Protein AF-A0A8T7FXW4-F1 (afdb_monomer)

pLDDT: mean 86.11, std 11.79, range [44.34, 97.06]

Radius of gyration: 20.07 Å; Cα contacts (8 Å, |Δi|>4): 165; chains: 1; bounding box: 48×39×56 Å

Secondary structure (DSSP, 8-state):
---HHHHHHHHHHHHHHHHHHHHHHHHTS-HHHHHHHHHHHHHHHHHHHHHHHHHHHHHHHHHTGGGS-TTHHHHHHHHHHHHHHHHHHHHHHHHHHHTB------TTS-PPP-BTHHHHHHHHHHHHHHHHHHHHHHHHHHHHHTT-HHHHHHHHHHHHHHHHHHHHHHHHHHHHHHHHTT-

Structure (mmCIF, N/CA/C/O backbone):
data_AF-A0A8T7FXW4-F1
#
_entry.id   AF-A0A8T7FXW4-F1
#
loop_
_atom_site.group_PDB
_atom_site.id
_atom_site.type_symbol
_atom_site.label_atom_id
_atom_site.label_alt_id
_atom_site.label_comp_id
_atom_site.label_asym_id
_atom_site.label_entity_id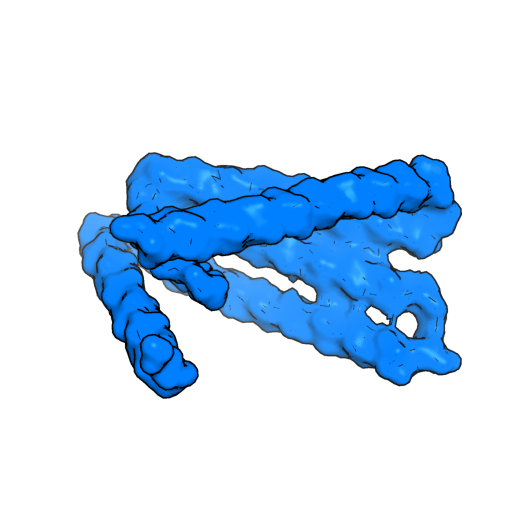
_atom_site.label_seq_id
_atom_site.pdbx_PDB_ins_code
_atom_site.Cartn_x
_atom_site.Cartn_y
_atom_site.Cartn_z
_atom_site.occupancy
_atom_site.B_iso_or_equiv
_atom_site.auth_seq_id
_atom_site.auth_comp_id
_atom_site.auth_asym_id
_atom_site.auth_atom_id
_atom_site.pdbx_PDB_model_num
ATOM 1 N N . MET A 1 1 ? 0.180 -29.030 16.983 1.00 44.34 1 MET A N 1
ATOM 2 C CA . MET A 1 1 ? 0.110 -28.918 15.510 1.00 44.34 1 MET A CA 1
ATOM 3 C C . MET A 1 1 ? -1.356 -28.701 15.149 1.00 44.34 1 MET A C 1
ATOM 5 O O . MET A 1 1 ? -2.118 -29.654 15.184 1.00 44.34 1 MET A O 1
ATOM 9 N N . THR A 1 2 ? -1.802 -27.461 14.943 1.00 51.53 2 THR A N 1
ATOM 10 C CA . THR A 1 2 ? -3.169 -27.201 14.460 1.00 51.53 2 THR A CA 1
ATOM 11 C C . THR A 1 2 ? -3.187 -27.444 12.955 1.00 51.53 2 THR A C 1
ATOM 13 O O . THR A 1 2 ? -2.375 -26.880 12.222 1.00 51.53 2 THR A O 1
ATOM 16 N N . THR A 1 3 ? -4.052 -28.340 12.486 1.00 62.38 3 THR A N 1
ATOM 17 C CA . THR A 1 3 ? -4.195 -28.635 11.054 1.00 62.38 3 THR A CA 1
ATOM 18 C C . THR A 1 3 ? -4.665 -27.386 10.299 1.00 62.38 3 THR A C 1
ATOM 20 O O . THR A 1 3 ? -5.331 -26.514 10.864 1.00 62.38 3 THR A O 1
ATOM 23 N N . ASN A 1 4 ? -4.333 -27.278 9.006 1.00 63.62 4 ASN A N 1
ATOM 24 C CA . ASN A 1 4 ? -4.683 -26.114 8.173 1.00 63.62 4 ASN A CA 1
ATOM 25 C C . ASN A 1 4 ? -6.185 -25.776 8.212 1.00 63.62 4 ASN A C 1
ATOM 27 O O . ASN A 1 4 ? -6.549 -24.604 8.182 1.00 63.62 4 ASN A O 1
ATOM 31 N N . VAL A 1 5 ? -7.044 -26.789 8.359 1.00 64.12 5 VAL A N 1
ATOM 32 C CA . VAL A 1 5 ? -8.503 -26.650 8.500 1.00 64.12 5 VAL A CA 1
ATOM 33 C C . VAL A 1 5 ? -8.885 -25.970 9.818 1.00 64.12 5 VAL A C 1
ATOM 35 O O . VAL A 1 5 ? -9.707 -25.058 9.829 1.00 64.12 5 VAL A O 1
ATOM 38 N N . GLN A 1 6 ? -8.237 -26.349 10.919 1.00 61.06 6 GLN A N 1
ATOM 39 C CA . GLN A 1 6 ? -8.470 -25.774 12.243 1.00 61.06 6 GLN A CA 1
ATOM 40 C C . GLN A 1 6 ? -8.034 -24.304 12.282 1.00 61.06 6 GLN A C 1
ATOM 42 O O . GLN A 1 6 ? -8.769 -23.448 12.760 1.00 61.06 6 GLN A O 1
ATOM 47 N N . LYS A 1 7 ? -6.889 -23.983 11.665 1.00 60.38 7 LYS A N 1
ATOM 48 C CA . LYS A 1 7 ? -6.404 -22.602 11.517 1.00 60.38 7 LYS A CA 1
ATOM 49 C C . LYS A 1 7 ? -7.343 -21.743 10.658 1.00 60.38 7 LYS A C 1
ATOM 51 O O . LYS A 1 7 ? -7.544 -20.566 10.954 1.00 60.38 7 LYS A O 1
ATOM 56 N N . LEU A 1 8 ? -7.930 -22.323 9.608 1.00 60.41 8 LEU A N 1
ATOM 57 C CA . LEU A 1 8 ? -8.909 -21.645 8.756 1.00 60.41 8 LEU A CA 1
ATOM 58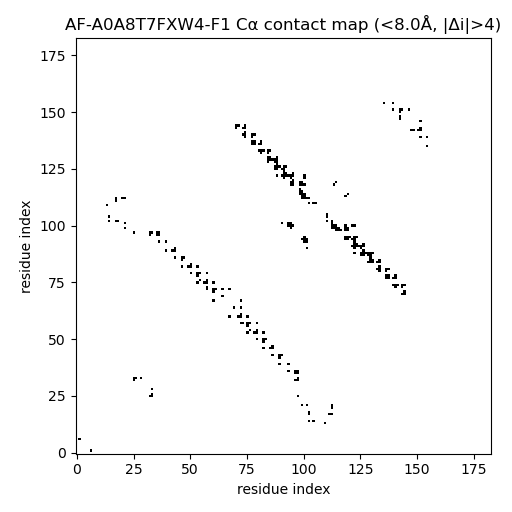 C C . LEU A 1 8 ? -10.207 -21.336 9.521 1.00 60.41 8 LEU A C 1
ATOM 60 O O . LEU A 1 8 ? -10.729 -20.226 9.412 1.00 60.41 8 LEU A O 1
ATOM 64 N N . ALA A 1 9 ? -10.694 -22.295 10.314 1.00 65.06 9 ALA A N 1
ATOM 65 C CA . ALA A 1 9 ? -11.886 -22.142 11.145 1.00 65.06 9 ALA A CA 1
ATOM 66 C C . ALA A 1 9 ? -11.698 -21.049 12.210 1.00 65.06 9 ALA A C 1
ATOM 68 O O . ALA A 1 9 ? -12.505 -20.126 12.282 1.00 65.06 9 ALA A O 1
ATOM 69 N N . THR A 1 10 ? -10.574 -21.061 12.936 1.00 68.88 10 THR A N 1
ATOM 70 C CA . THR A 1 10 ? -10.262 -20.038 13.949 1.00 68.88 10 THR A CA 1
ATOM 71 C C . THR A 1 10 ? -10.132 -18.636 13.343 1.00 68.88 10 THR A C 1
ATOM 73 O O . THR A 1 10 ? -10.618 -17.660 13.911 1.00 68.88 10 THR A O 1
ATOM 76 N N . ASN A 1 11 ? -9.530 -18.506 12.154 1.00 69.25 11 ASN A N 1
ATOM 77 C CA . ASN A 1 11 ? -9.454 -17.218 11.455 1.00 69.25 11 ASN A CA 1
ATOM 78 C C . ASN A 1 11 ? -10.835 -16.709 11.017 1.00 69.25 11 ASN A C 1
ATOM 80 O O . ASN A 1 11 ? -11.086 -15.502 11.038 1.00 69.25 11 ASN A O 1
ATOM 84 N N . LYS A 1 12 ? -11.729 -17.615 10.607 1.00 72.88 12 LYS A N 1
ATOM 85 C CA . LYS A 1 12 ? -13.103 -17.271 10.236 1.00 72.88 12 LYS A CA 1
ATOM 86 C C . LYS A 1 12 ? -13.895 -16.783 11.451 1.00 72.88 12 LYS A C 1
ATOM 88 O O . LYS A 1 12 ? -14.542 -15.748 11.356 1.00 72.88 12 LYS A O 1
ATOM 93 N N . GLU A 1 13 ? -13.800 -17.468 12.585 1.00 76.50 13 GLU A N 1
ATOM 94 C CA . GLU A 1 13 ? -14.457 -17.055 13.833 1.00 76.50 13 GLU A CA 1
ATOM 95 C C . GLU A 1 13 ? -13.950 -15.696 14.327 1.00 76.50 13 GLU A C 1
ATOM 97 O O . GLU A 1 13 ? -14.749 -14.799 14.593 1.00 76.50 13 GLU A O 1
ATOM 102 N N . ALA A 1 14 ? -12.629 -15.490 14.348 1.00 73.88 14 ALA A N 1
ATOM 103 C CA . ALA A 1 14 ? -12.037 -14.204 14.714 1.00 73.88 14 ALA A CA 1
ATOM 104 C C . ALA A 1 14 ? -12.521 -13.062 13.801 1.00 73.88 14 ALA A C 1
ATOM 106 O O . ALA A 1 14 ? -12.780 -11.949 14.262 1.00 73.88 14 ALA A O 1
ATOM 107 N N . ARG A 1 15 ? -12.691 -13.340 12.502 1.00 74.75 15 ARG A N 1
ATOM 108 C CA . ARG A 1 15 ? -13.229 -12.377 11.537 1.00 74.75 15 ARG A CA 1
ATOM 109 C C . ARG A 1 15 ? -14.675 -12.006 11.846 1.00 74.75 15 ARG A C 1
ATOM 111 O O . ARG A 1 15 ? -15.005 -10.823 11.810 1.00 74.75 15 ARG A O 1
ATOM 118 N N . GLU A 1 16 ? -15.536 -12.987 12.093 1.00 81.62 16 GLU A N 1
ATOM 119 C CA . GLU A 1 16 ? -16.944 -12.715 12.399 1.00 81.62 16 GLU A CA 1
ATOM 120 C C . GLU A 1 16 ? -17.089 -11.960 13.724 1.00 81.62 16 GLU A C 1
ATOM 122 O O . GLU A 1 16 ? -17.866 -11.013 13.798 1.00 81.62 16 GLU A O 1
ATOM 127 N N . HIS A 1 17 ? -16.253 -12.265 14.717 1.00 82.12 17 HIS A N 1
ATOM 128 C CA . HIS A 1 17 ? -16.214 -11.518 15.972 1.00 82.12 17 HIS A CA 1
ATOM 129 C C . HIS A 1 17 ? -15.818 -10.043 15.772 1.00 82.12 17 HIS A C 1
ATOM 131 O O . HIS A 1 17 ? -16.474 -9.149 16.301 1.00 82.12 17 HIS A O 1
ATOM 137 N N . LEU A 1 18 ? -14.796 -9.753 14.956 1.00 81.44 18 LEU A N 1
ATOM 138 C CA . LEU A 1 18 ? -14.406 -8.367 14.646 1.00 81.44 18 LEU A CA 1
ATOM 139 C C . LEU A 1 18 ? -15.483 -7.614 13.858 1.00 81.44 18 LEU A C 1
ATOM 141 O O . LEU A 1 18 ? -15.703 -6.426 14.089 1.00 81.44 18 LEU A O 1
ATOM 145 N N . LYS A 1 19 ? -16.169 -8.291 12.930 1.00 84.19 19 LYS A N 1
ATOM 146 C CA . LYS A 1 19 ? -17.310 -7.703 12.218 1.00 84.19 19 LYS A CA 1
ATOM 147 C C . LYS A 1 19 ? -18.464 -7.393 13.165 1.00 84.19 19 LYS A C 1
ATOM 149 O O . LYS A 1 19 ? -19.063 -6.333 13.027 1.00 84.19 19 LYS A O 1
ATOM 154 N N . ALA A 1 20 ? -18.762 -8.295 14.101 1.00 85.75 20 ALA A N 1
ATOM 155 C CA . ALA A 1 20 ? -19.807 -8.093 15.095 1.00 85.75 20 ALA A CA 1
ATOM 156 C C . ALA A 1 20 ? -19.496 -6.879 15.981 1.00 85.75 20 ALA A C 1
ATOM 158 O O . ALA A 1 20 ? -20.344 -6.004 16.112 1.00 85.75 20 ALA A O 1
ATOM 159 N N . GLN A 1 21 ? -18.256 -6.754 16.471 1.00 85.62 21 GLN A N 1
ATOM 160 C CA . GLN A 1 21 ? -17.817 -5.581 17.242 1.00 85.62 21 GLN A CA 1
ATOM 161 C C . GLN A 1 21 ? -17.934 -4.273 16.454 1.00 85.62 21 GLN A C 1
ATOM 163 O O . GLN A 1 21 ? -18.387 -3.263 16.988 1.00 85.62 21 GLN A O 1
ATOM 168 N N . LEU A 1 22 ? -17.553 -4.278 15.171 1.00 85.88 22 LEU A N 1
ATOM 169 C CA . LEU A 1 22 ? -17.715 -3.101 14.318 1.00 85.88 22 LEU A CA 1
ATOM 170 C C . LEU A 1 22 ? -19.198 -2.760 14.106 1.00 85.88 22 LEU A C 1
ATOM 172 O O . LEU A 1 22 ? -19.559 -1.587 14.135 1.00 85.88 22 LEU A O 1
ATOM 176 N N . ALA A 1 23 ? -20.055 -3.761 13.896 1.00 87.38 23 ALA A N 1
ATOM 177 C CA . ALA A 1 23 ? -21.488 -3.558 13.702 1.00 87.38 23 ALA A CA 1
ATOM 178 C C . ALA A 1 23 ? -22.161 -2.993 14.961 1.00 87.38 23 ALA A C 1
ATOM 180 O O . ALA A 1 23 ? -22.919 -2.031 14.864 1.00 87.38 23 ALA A O 1
ATOM 181 N N . GLU A 1 24 ? -21.835 -3.542 16.132 1.00 89.00 24 GLU A N 1
ATOM 182 C CA . GLU A 1 24 ? -22.303 -3.047 17.427 1.00 89.00 24 GLU A CA 1
ATOM 183 C C . GLU A 1 24 ? -21.840 -1.606 17.672 1.00 89.00 24 GLU A C 1
ATOM 185 O O . GLU A 1 24 ? -22.646 -0.742 18.014 1.00 89.00 24 GLU A O 1
ATOM 190 N N . TYR A 1 25 ? -20.566 -1.307 17.396 1.00 88.62 25 TYR A N 1
ATOM 191 C CA . TYR A 1 25 ? -20.037 0.051 17.505 1.00 88.62 25 TYR A CA 1
ATOM 192 C C . TYR A 1 25 ? -20.783 1.036 16.597 1.00 88.62 25 TYR A C 1
ATOM 194 O O . TYR A 1 25 ? -21.171 2.114 17.047 1.00 88.62 25 TYR A O 1
ATOM 202 N N . LEU A 1 26 ? -21.004 0.673 15.328 1.00 88.62 26 LEU A N 1
ATOM 203 C CA . LEU A 1 26 ? -21.685 1.523 14.349 1.00 88.62 26 LEU A CA 1
ATOM 204 C C . LEU A 1 26 ? -23.171 1.723 14.665 1.00 88.62 26 LEU A C 1
ATOM 206 O O . LEU A 1 26 ? -23.701 2.793 14.362 1.00 88.62 26 LEU A O 1
ATOM 210 N N . ALA A 1 27 ? -23.834 0.746 15.289 1.00 90.56 27 ALA A N 1
ATOM 211 C CA . ALA A 1 27 ? -25.228 0.871 15.714 1.00 90.56 27 ALA A CA 1
ATOM 212 C C . ALA A 1 27 ? -25.424 2.006 16.735 1.00 90.56 27 ALA A C 1
ATOM 214 O O . ALA A 1 27 ? -26.475 2.639 16.744 1.00 90.56 27 ALA A O 1
ATOM 215 N N . GLY A 1 28 ? -24.399 2.302 17.543 1.00 88.19 28 GLY A N 1
ATOM 216 C CA . GLY A 1 28 ? -24.388 3.427 18.482 1.00 88.19 28 GLY A CA 1
ATOM 217 C C . GLY A 1 28 ? -23.924 4.770 17.897 1.00 88.19 28 GLY A C 1
ATOM 218 O O . GLY A 1 28 ? -23.857 5.749 18.636 1.00 88.19 28 GLY A O 1
ATOM 219 N N . GLN A 1 29 ? -23.560 4.838 16.610 1.00 91.81 29 GLN A N 1
ATOM 220 C CA . GLN A 1 29 ? -23.107 6.073 15.952 1.00 91.81 29 GLN A CA 1
ATOM 221 C C . GLN A 1 29 ? -24.250 6.815 15.246 1.00 91.81 29 GLN A C 1
ATOM 223 O O . GLN A 1 29 ? -25.315 6.258 14.989 1.00 91.81 29 GLN A O 1
ATOM 228 N N . SER A 1 30 ? -24.002 8.074 14.877 1.00 92.31 30 SER A N 1
ATOM 229 C CA . SER A 1 30 ? -24.937 8.878 14.086 1.00 92.31 30 SER A CA 1
ATOM 230 C C . SER A 1 30 ? -25.178 8.293 12.687 1.00 92.31 30 SER A C 1
ATOM 232 O O . SER A 1 30 ? -24.313 7.635 12.098 1.00 92.31 30 SER A O 1
ATOM 234 N N . GLU A 1 31 ? -26.332 8.616 12.097 1.00 91.31 31 GLU A N 1
ATOM 235 C CA . GLU A 1 31 ? -26.682 8.207 10.727 1.00 91.31 31 GLU A CA 1
ATOM 236 C C . GLU A 1 31 ? -25.652 8.669 9.687 1.00 91.31 31 GLU A C 1
ATOM 238 O O . GLU A 1 31 ? -25.379 7.963 8.711 1.00 91.31 31 GLU A O 1
ATOM 243 N N . SER A 1 32 ? -25.033 9.833 9.909 1.00 90.25 32 SER A N 1
ATOM 244 C CA . SER A 1 32 ? -23.963 10.358 9.058 1.00 90.25 32 SER A CA 1
ATOM 245 C C . SER A 1 32 ? -22.745 9.431 9.029 1.00 90.25 32 SER A C 1
ATOM 247 O O . SER A 1 32 ? -22.242 9.113 7.951 1.00 90.25 32 SER A O 1
ATOM 249 N N . THR A 1 33 ? -22.309 8.926 10.184 1.00 91.00 33 THR A N 1
ATOM 250 C CA . THR A 1 33 ? -21.180 7.993 10.296 1.00 91.00 33 THR A CA 1
ATOM 251 C C . THR A 1 33 ? -21.509 6.636 9.681 1.00 91.00 33 THR A C 1
ATOM 253 O O . THR A 1 33 ? -20.687 6.066 8.962 1.00 91.00 33 THR A O 1
ATOM 256 N N . GLN A 1 34 ? -22.725 6.128 9.891 1.00 90.44 34 GLN A N 1
ATOM 257 C CA . GLN A 1 34 ? -23.170 4.883 9.259 1.00 90.44 34 GLN A CA 1
ATOM 258 C C . GLN A 1 34 ? -23.241 5.006 7.729 1.00 90.44 34 GLN A C 1
ATOM 260 O O . GLN A 1 34 ? -22.862 4.083 7.004 1.00 90.44 34 GLN A O 1
ATOM 265 N N . SER A 1 35 ? -23.695 6.152 7.222 1.00 91.94 35 SER A N 1
ATOM 266 C CA . SER A 1 35 ? -23.739 6.439 5.785 1.00 91.94 35 SER A CA 1
ATOM 267 C C . SER A 1 35 ? -22.335 6.563 5.195 1.00 91.94 35 SER A C 1
ATOM 269 O O . SER A 1 35 ? -22.063 5.974 4.149 1.00 91.94 35 SER A O 1
ATOM 271 N N . ALA A 1 36 ? -21.420 7.237 5.899 1.00 91.38 36 ALA A N 1
ATOM 272 C CA . ALA A 1 36 ? -20.012 7.320 5.521 1.00 91.38 36 ALA A CA 1
ATOM 273 C C . ALA A 1 36 ? -19.361 5.930 5.444 1.00 91.38 36 ALA A C 1
ATOM 275 O O . ALA A 1 36 ? -18.667 5.641 4.474 1.00 91.38 36 ALA A O 1
ATOM 276 N N . HIS A 1 37 ? -19.645 5.036 6.400 1.00 92.69 37 HIS A N 1
ATOM 277 C CA . HIS A 1 37 ? -19.174 3.649 6.357 1.00 92.69 37 HIS A CA 1
ATOM 278 C C . HIS A 1 37 ? -19.643 2.911 5.093 1.00 92.69 37 HIS A C 1
ATOM 280 O O . HIS A 1 37 ? -18.844 2.275 4.405 1.00 92.69 37 HIS A O 1
ATOM 286 N N . LYS A 1 38 ? -20.939 3.001 4.762 1.00 92.19 38 LYS A N 1
ATOM 287 C CA . LYS A 1 38 ? -21.507 2.357 3.563 1.00 92.19 38 LYS A CA 1
ATOM 288 C C . LYS A 1 38 ? -20.846 2.876 2.286 1.00 92.19 38 LYS A C 1
ATOM 290 O O . LYS A 1 38 ? -20.471 2.076 1.432 1.00 92.19 38 LYS A O 1
ATOM 295 N N . TRP A 1 39 ? -20.672 4.192 2.183 1.00 94.56 39 TRP A N 1
ATOM 296 C CA . TRP A 1 39 ? -20.017 4.829 1.042 1.00 94.56 39 TRP A CA 1
ATOM 297 C C . TRP A 1 39 ? -18.550 4.423 0.916 1.00 94.56 39 TRP A C 1
ATOM 299 O O . TRP A 1 39 ? -18.128 3.969 -0.145 1.00 94.56 39 TRP A O 1
ATOM 309 N N . MET A 1 40 ? -17.785 4.508 2.003 1.00 93.25 40 MET A N 1
ATOM 310 C CA . MET A 1 40 ? -16.374 4.125 1.998 1.00 93.25 40 MET A CA 1
ATOM 311 C C . MET A 1 40 ? -16.181 2.646 1.680 1.00 93.25 40 MET A C 1
ATOM 313 O O . MET A 1 40 ? -15.264 2.298 0.950 1.00 93.25 40 MET A O 1
ATOM 317 N N . LYS A 1 41 ? -17.087 1.768 2.119 1.00 90.38 41 LYS A N 1
ATOM 318 C CA . LYS A 1 41 ? -17.052 0.352 1.740 1.00 90.38 41 LYS A CA 1
ATOM 319 C C . LYS A 1 41 ? -17.194 0.143 0.228 1.00 90.38 41 LYS A C 1
ATOM 321 O O . LYS A 1 41 ? -16.543 -0.742 -0.319 1.00 90.38 41 LYS A O 1
ATOM 326 N N . LEU A 1 42 ? -18.031 0.931 -0.452 1.00 92.00 42 LEU A N 1
ATOM 327 C CA . LEU A 1 42 ? -18.138 0.883 -1.916 1.00 92.00 42 LEU A CA 1
ATOM 328 C C . LEU A 1 42 ? -16.845 1.367 -2.578 1.00 92.00 42 LEU A C 1
ATOM 330 O O . LEU A 1 42 ? -16.366 0.730 -3.515 1.00 92.00 42 LEU A O 1
ATOM 334 N N . VAL A 1 43 ? -16.262 2.449 -2.057 1.00 93.25 43 VAL A N 1
ATOM 335 C CA . VAL A 1 43 ? -14.977 2.987 -2.526 1.00 93.25 43 VAL A CA 1
ATOM 336 C C . VAL A 1 43 ? -13.852 1.964 -2.349 1.00 93.25 43 VAL A C 1
ATOM 338 O O . VAL A 1 43 ? -13.094 1.739 -3.287 1.00 93.25 43 VAL A O 1
ATOM 341 N N . ASP A 1 44 ? -13.785 1.281 -1.207 1.00 89.62 44 ASP A N 1
ATOM 342 C CA . ASP A 1 44 ? -12.798 0.232 -0.937 1.00 89.62 44 ASP A CA 1
ATOM 343 C C . ASP A 1 44 ? -12.934 -0.942 -1.922 1.00 89.62 44 ASP A C 1
ATOM 345 O O . ASP A 1 44 ? -11.941 -1.460 -2.433 1.00 89.62 44 ASP A O 1
ATOM 349 N N . VAL A 1 45 ? -14.167 -1.360 -2.231 1.00 90.56 45 VAL A N 1
ATOM 350 C CA . VAL A 1 45 ? -14.427 -2.430 -3.210 1.00 90.56 45 VAL A CA 1
ATOM 351 C C . VAL A 1 45 ? -14.024 -1.998 -4.620 1.00 90.56 45 VAL A C 1
ATOM 353 O O . VAL A 1 45 ? -13.370 -2.764 -5.329 1.00 90.56 45 VAL A O 1
ATOM 356 N N . ALA A 1 46 ? -14.370 -0.775 -5.025 1.00 92.50 46 ALA A N 1
ATOM 357 C CA . ALA A 1 46 ? -13.967 -0.229 -6.318 1.00 92.50 46 ALA A CA 1
ATOM 358 C C . ALA A 1 46 ? -12.437 -0.111 -6.426 1.00 92.50 46 ALA A C 1
ATOM 360 O O . ALA A 1 46 ? -11.852 -0.519 -7.430 1.00 92.50 46 ALA A O 1
ATOM 361 N N . GLY A 1 47 ? -11.780 0.367 -5.367 1.00 91.25 47 GLY A N 1
ATOM 362 C CA . GLY A 1 47 ? -10.325 0.452 -5.275 1.00 91.25 47 GLY A CA 1
ATOM 363 C C . GLY A 1 47 ? -9.651 -0.916 -5.387 1.00 91.25 47 GLY A C 1
ATOM 364 O O . GLY A 1 47 ? -8.676 -1.059 -6.124 1.00 91.25 47 GLY A O 1
ATOM 365 N N . LEU A 1 48 ? -10.208 -1.954 -4.755 1.00 91.75 48 LEU A N 1
ATOM 366 C CA . LEU A 1 48 ? -9.723 -3.326 -4.925 1.00 91.75 48 LEU A CA 1
ATOM 367 C C . LEU A 1 48 ? -9.840 -3.795 -6.384 1.00 91.75 48 LEU A C 1
ATOM 369 O O . LEU A 1 48 ? -8.929 -4.448 -6.889 1.00 91.75 48 LEU A O 1
ATOM 373 N N . GLY A 1 49 ? -10.922 -3.429 -7.077 1.00 92.81 49 GLY A N 1
ATOM 374 C CA . GLY A 1 49 ? -11.075 -3.680 -8.512 1.00 92.81 49 GLY A CA 1
ATOM 375 C C . GLY A 1 49 ? -9.953 -3.050 -9.346 1.00 92.81 49 GLY A C 1
ATOM 376 O O . GLY A 1 49 ? -9.387 -3.716 -10.212 1.00 92.81 49 GLY A O 1
ATOM 377 N N . ILE A 1 50 ? -9.568 -1.807 -9.034 1.00 94.62 50 ILE A N 1
ATOM 378 C CA . ILE A 1 50 ? -8.446 -1.109 -9.687 1.00 94.62 50 ILE A CA 1
ATOM 379 C C . ILE A 1 50 ? -7.121 -1.835 -9.428 1.00 94.62 50 ILE A C 1
ATOM 381 O O . ILE A 1 50 ? -6.351 -2.046 -10.363 1.00 94.62 50 ILE A O 1
ATOM 385 N N . VAL A 1 51 ? -6.866 -2.261 -8.186 1.00 94.12 51 VAL A N 1
ATOM 386 C CA . VAL A 1 51 ? -5.660 -3.031 -7.832 1.00 94.12 51 VAL A CA 1
ATOM 387 C C . VAL A 1 51 ? -5.577 -4.328 -8.639 1.00 94.12 51 VAL A C 1
ATOM 389 O O . VAL A 1 51 ? -4.526 -4.638 -9.197 1.00 94.12 51 VAL A O 1
ATOM 392 N N . ILE A 1 52 ? -6.682 -5.076 -8.734 1.00 95.56 52 ILE A N 1
ATOM 393 C CA . ILE A 1 52 ? -6.743 -6.331 -9.498 1.00 95.56 52 ILE A CA 1
ATOM 394 C C . ILE A 1 52 ? -6.481 -6.071 -10.986 1.00 95.56 52 ILE A C 1
ATOM 396 O O . ILE A 1 52 ? -5.700 -6.796 -11.602 1.00 95.56 52 ILE A O 1
ATOM 400 N N . ALA A 1 53 ? -7.085 -5.028 -11.560 1.00 96.00 53 ALA A N 1
ATOM 401 C CA . ALA A 1 53 ? -6.876 -4.665 -12.958 1.00 96.00 53 ALA A CA 1
ATOM 402 C C . ALA A 1 53 ? -5.416 -4.262 -13.239 1.00 96.00 53 ALA A C 1
ATOM 404 O O . ALA A 1 53 ? -4.816 -4.749 -14.198 1.00 96.00 53 ALA A O 1
ATOM 405 N N . ALA A 1 54 ? -4.817 -3.431 -12.379 1.00 95.75 54 ALA A N 1
ATOM 406 C CA . ALA A 1 54 ? -3.419 -3.020 -12.501 1.00 95.75 54 ALA A CA 1
ATOM 407 C C . ALA A 1 54 ? -2.456 -4.213 -12.378 1.00 95.75 54 ALA A C 1
ATOM 409 O O . ALA A 1 54 ? -1.497 -4.321 -13.142 1.00 95.75 54 ALA A O 1
ATOM 410 N N . PHE A 1 55 ? -2.742 -5.144 -11.464 1.00 96.56 55 PHE A N 1
ATOM 411 C CA . PHE A 1 55 ? -1.983 -6.383 -11.319 1.00 96.56 55 PHE A CA 1
ATOM 412 C C . PHE A 1 55 ? -2.071 -7.267 -12.566 1.00 96.56 55 PHE A C 1
ATOM 414 O O . PHE A 1 55 ? -1.046 -7.721 -13.073 1.00 96.56 55 PHE A O 1
ATOM 421 N N . ALA A 1 56 ? -3.281 -7.485 -13.089 1.00 97.00 56 ALA A N 1
ATOM 422 C CA . ALA A 1 56 ? -3.495 -8.275 -14.299 1.00 97.00 56 ALA A CA 1
ATOM 423 C C . ALA A 1 56 ? -2.751 -7.676 -15.502 1.00 97.00 56 ALA A C 1
ATOM 425 O O . ALA A 1 56 ? -2.134 -8.411 -16.270 1.00 97.00 56 ALA A O 1
ATOM 426 N N . TYR A 1 57 ? -2.745 -6.346 -15.627 1.00 95.12 57 TYR A N 1
ATOM 427 C CA . TYR A 1 57 ? -1.998 -5.645 -16.668 1.00 95.12 57 TYR A CA 1
ATOM 428 C C . TYR A 1 57 ? -0.477 -5.831 -16.530 1.00 95.12 57 TYR A C 1
ATOM 430 O O . TYR A 1 57 ? 0.196 -6.163 -17.508 1.00 95.12 57 TYR A O 1
ATOM 438 N N . ALA A 1 58 ? 0.071 -5.683 -15.319 1.00 95.81 58 ALA A N 1
ATOM 439 C CA . ALA A 1 58 ? 1.497 -5.899 -15.062 1.00 95.81 58 ALA A CA 1
ATOM 440 C C . ALA A 1 58 ? 1.925 -7.356 -15.326 1.00 95.81 58 ALA A C 1
ATOM 442 O O . ALA A 1 58 ? 2.977 -7.606 -15.925 1.00 95.81 58 ALA A O 1
ATOM 443 N N . LEU A 1 59 ? 1.087 -8.323 -14.939 1.00 96.44 59 LEU A N 1
ATOM 444 C CA . LEU A 1 59 ? 1.297 -9.738 -15.242 1.00 96.44 59 LEU A CA 1
ATOM 445 C C . LEU A 1 59 ? 1.270 -10.011 -16.742 1.00 96.44 59 LEU A C 1
ATOM 447 O O . LEU A 1 59 ? 2.168 -10.682 -17.244 1.00 96.44 59 LEU A O 1
ATOM 451 N N . TYR A 1 60 ? 0.271 -9.485 -17.453 1.00 95.12 60 TYR A N 1
ATOM 452 C CA . TYR A 1 60 ? 0.157 -9.657 -18.896 1.00 95.12 60 TYR A CA 1
ATOM 453 C C . TYR A 1 60 ? 1.436 -9.198 -19.601 1.00 95.12 60 TYR A C 1
ATOM 455 O O . TYR A 1 60 ? 2.050 -10.002 -20.295 1.00 95.12 60 TYR A O 1
ATOM 463 N N . GLY A 1 61 ? 1.905 -7.974 -19.324 1.00 92.50 61 GLY A N 1
ATOM 464 C CA . GLY A 1 61 ? 3.148 -7.450 -19.902 1.00 92.50 61 GLY A CA 1
ATOM 465 C C . GLY A 1 61 ? 4.387 -8.287 -19.562 1.00 92.50 61 GLY A C 1
ATOM 466 O O . GLY A 1 61 ? 5.298 -8.405 -20.378 1.00 92.50 61 GLY A O 1
ATOM 467 N N . SER A 1 62 ? 4.407 -8.914 -18.382 1.00 93.88 62 SER A N 1
ATOM 468 C CA . SER A 1 62 ? 5.492 -9.813 -17.969 1.00 93.88 62 SER A CA 1
ATOM 469 C C . SER A 1 62 ? 5.476 -11.140 -18.740 1.00 93.88 62 SER A C 1
ATOM 471 O O . SER A 1 62 ? 6.535 -11.663 -19.077 1.00 93.88 62 SER A O 1
ATOM 473 N N . PHE A 1 63 ? 4.297 -11.685 -19.057 1.00 95.25 63 PHE A N 1
ATOM 474 C CA . PHE A 1 63 ? 4.172 -12.904 -19.866 1.00 95.25 63 PHE A CA 1
ATOM 475 C C . PHE A 1 63 ? 4.364 -12.643 -21.362 1.00 95.25 63 PHE A C 1
ATOM 477 O O . PHE A 1 63 ? 4.975 -13.455 -22.052 1.00 95.25 63 PHE A O 1
ATOM 484 N N . SER A 1 64 ? 3.899 -11.498 -21.863 1.00 94.25 64 SER A N 1
ATOM 485 C CA . SER A 1 64 ? 4.027 -11.086 -23.264 1.00 94.25 64 SER A CA 1
ATOM 486 C C . SER A 1 64 ? 5.334 -10.342 -23.562 1.00 94.25 64 SER A C 1
ATOM 488 O O . SER A 1 64 ? 5.406 -9.624 -24.562 1.00 94.25 64 SER A O 1
ATOM 490 N N . TRP A 1 65 ? 6.362 -10.502 -22.720 1.00 90.88 65 TRP A N 1
ATOM 491 C CA . TRP A 1 65 ? 7.590 -9.695 -22.715 1.00 90.88 65 TRP A CA 1
ATOM 492 C C . TRP A 1 65 ? 8.288 -9.596 -24.077 1.00 90.88 65 TRP A C 1
ATOM 494 O O . TRP A 1 65 ? 8.839 -8.550 -24.400 1.00 90.88 65 TRP A O 1
ATOM 504 N N . ALA A 1 66 ? 8.214 -10.640 -24.909 1.00 92.75 66 ALA A N 1
ATOM 505 C CA . ALA A 1 66 ? 8.797 -10.641 -26.254 1.00 92.75 66 ALA A CA 1
ATOM 506 C C . ALA A 1 66 ? 8.158 -9.606 -27.205 1.00 92.75 66 ALA A C 1
ATOM 508 O O . ALA A 1 66 ? 8.772 -9.196 -28.184 1.00 92.75 66 ALA A O 1
ATOM 509 N N . SER A 1 67 ? 6.924 -9.187 -26.918 1.00 91.06 67 SER A N 1
ATOM 510 C CA . SER A 1 67 ? 6.130 -8.243 -27.719 1.00 91.06 67 SER A CA 1
ATOM 511 C C . SER A 1 67 ? 5.871 -6.908 -27.011 1.00 91.06 67 SER A C 1
ATOM 513 O O . SER A 1 67 ? 5.222 -6.022 -27.562 1.00 91.06 67 SER A O 1
ATOM 515 N N . THR A 1 68 ? 6.347 -6.754 -25.775 1.00 89.31 68 THR A N 1
ATOM 516 C CA . THR A 1 68 ? 6.114 -5.573 -24.940 1.00 89.31 68 THR A CA 1
ATOM 517 C C . THR A 1 68 ? 7.399 -4.765 -24.829 1.00 89.31 68 THR A C 1
ATOM 519 O O . THR A 1 68 ? 8.479 -5.326 -24.672 1.00 89.31 68 THR A O 1
ATOM 522 N N . ASN A 1 69 ? 7.296 -3.434 -24.879 1.00 90.12 69 ASN A N 1
ATOM 523 C CA . ASN A 1 69 ? 8.447 -2.573 -24.619 1.00 90.12 69 ASN A CA 1
ATOM 524 C C . ASN A 1 69 ? 9.039 -2.908 -23.228 1.00 90.12 69 ASN A C 1
ATOM 526 O O . ASN A 1 69 ? 8.302 -2.818 -22.239 1.00 90.12 69 ASN A O 1
ATOM 530 N N . PRO A 1 70 ? 10.337 -3.254 -23.121 1.00 88.44 70 PRO A N 1
ATOM 531 C CA . PRO A 1 70 ? 10.952 -3.657 -21.859 1.00 88.44 70 PRO A CA 1
ATOM 532 C C . PRO A 1 70 ? 10.793 -2.648 -20.718 1.00 88.44 70 PRO A C 1
ATOM 534 O O . PRO A 1 70 ? 10.743 -3.056 -19.563 1.00 88.44 70 PRO A O 1
ATOM 537 N N . THR A 1 71 ? 10.673 -1.347 -21.006 1.00 89.69 71 THR A N 1
ATOM 538 C CA . THR A 1 71 ? 10.459 -0.320 -19.969 1.00 89.69 71 THR A CA 1
ATOM 539 C C . THR A 1 71 ? 9.038 -0.309 -19.418 1.00 89.69 71 THR A C 1
ATOM 541 O O . THR A 1 71 ? 8.826 0.074 -18.269 1.00 89.69 71 THR A O 1
ATOM 544 N N . MET A 1 72 ? 8.051 -0.763 -20.192 1.00 91.62 72 MET A N 1
ATOM 545 C CA . MET A 1 72 ? 6.647 -0.758 -19.776 1.00 91.62 72 MET A CA 1
ATOM 546 C C . MET A 1 72 ? 6.354 -1.803 -18.703 1.00 91.62 72 MET A C 1
ATOM 548 O O . MET A 1 72 ? 5.461 -1.595 -17.885 1.00 91.62 72 MET A O 1
ATOM 552 N N . ILE A 1 73 ? 7.117 -2.897 -18.674 1.00 93.44 73 ILE A N 1
ATOM 553 C CA . ILE A 1 73 ? 6.969 -3.963 -17.677 1.00 93.44 73 ILE A CA 1
ATOM 554 C C . ILE A 1 73 ? 7.210 -3.422 -16.254 1.00 93.44 73 ILE A C 1
ATOM 556 O O . ILE A 1 73 ? 6.282 -3.465 -15.443 1.00 93.44 73 ILE A O 1
ATOM 560 N N . PRO A 1 74 ? 8.388 -2.861 -15.912 1.00 93.62 74 PRO A N 1
ATOM 561 C CA . PRO A 1 74 ? 8.620 -2.301 -14.582 1.00 93.62 74 PRO A CA 1
ATOM 562 C C . PRO A 1 74 ? 7.693 -1.117 -14.271 1.00 93.62 74 PRO A C 1
ATOM 564 O O . PRO A 1 74 ? 7.199 -1.026 -13.150 1.00 93.62 74 PRO A O 1
ATOM 567 N N . ILE A 1 75 ? 7.377 -0.254 -15.247 1.00 94.06 75 ILE A N 1
ATOM 568 C CA . ILE A 1 75 ? 6.414 0.846 -15.049 1.00 94.0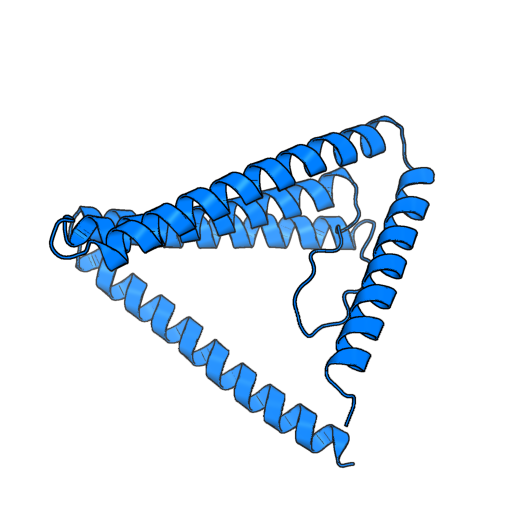6 75 ILE A CA 1
ATOM 569 C C . ILE A 1 75 ? 5.042 0.305 -14.621 1.00 94.06 75 ILE A C 1
ATOM 571 O O . ILE A 1 75 ? 4.450 0.831 -13.680 1.00 94.06 75 ILE A O 1
ATOM 575 N N . ALA A 1 76 ? 4.550 -0.763 -15.256 1.00 95.00 76 ALA A N 1
ATOM 576 C CA . ALA A 1 76 ? 3.282 -1.389 -14.889 1.00 95.00 76 ALA A CA 1
ATOM 577 C C . ALA A 1 76 ? 3.311 -1.959 -13.461 1.00 95.00 76 ALA A C 1
ATOM 579 O O . ALA A 1 76 ? 2.350 -1.787 -12.710 1.00 95.00 76 ALA A O 1
ATOM 580 N N . TRP A 1 77 ? 4.425 -2.571 -13.048 1.00 97.06 77 TRP A N 1
ATOM 581 C CA . TRP A 1 77 ? 4.605 -3.049 -11.673 1.00 97.06 77 TRP A CA 1
ATOM 582 C C . TRP A 1 77 ? 4.628 -1.912 -10.646 1.00 97.06 77 TRP A C 1
ATOM 584 O O . TRP A 1 77 ? 4.007 -2.033 -9.588 1.00 97.06 77 TRP A O 1
ATOM 594 N N . PHE A 1 78 ? 5.274 -0.785 -10.951 1.00 94.94 78 PHE A N 1
ATOM 595 C CA . PHE A 1 78 ? 5.259 0.388 -10.074 1.00 94.94 78 PHE A CA 1
ATOM 596 C C . PHE A 1 78 ? 3.884 1.068 -10.030 1.00 94.94 78 PHE A C 1
ATOM 598 O O . PHE A 1 78 ? 3.452 1.516 -8.966 1.00 94.94 78 PHE A O 1
ATO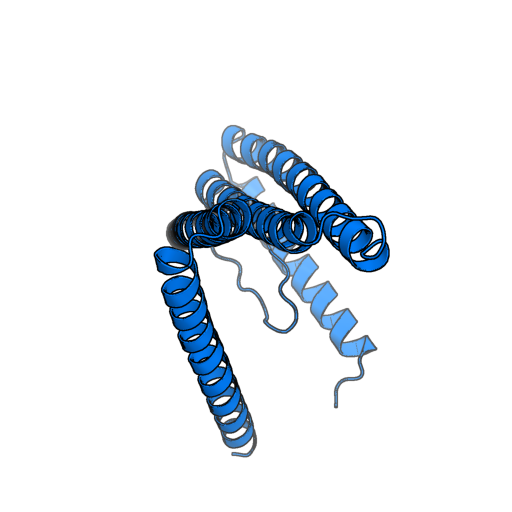M 605 N N . ALA A 1 79 ? 3.150 1.090 -11.145 1.00 93.44 79 ALA A N 1
ATOM 606 C CA . ALA A 1 79 ? 1.765 1.555 -11.178 1.00 93.44 79 ALA A CA 1
ATOM 60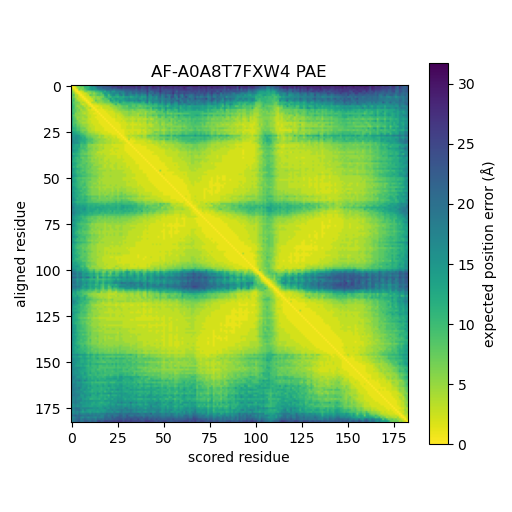7 C C . ALA A 1 79 ? 0.866 0.673 -10.296 1.00 93.44 79 ALA A C 1
ATOM 609 O O . ALA A 1 79 ? 0.137 1.191 -9.451 1.00 93.44 79 ALA A O 1
ATOM 610 N N . PHE A 1 80 ? 0.988 -0.654 -10.402 1.00 95.50 80 PHE A N 1
ATOM 611 C CA . PHE A 1 80 ? 0.324 -1.591 -9.495 1.00 95.50 80 PHE A CA 1
ATOM 612 C C . PHE A 1 80 ? 0.680 -1.312 -8.025 1.00 95.50 80 PHE A C 1
ATOM 614 O O . PHE A 1 80 ? -0.218 -1.139 -7.199 1.00 95.50 80 PHE A O 1
ATOM 621 N N . ALA A 1 81 ? 1.963 -1.169 -7.689 1.00 94.31 81 ALA A N 1
ATOM 622 C CA . ALA A 1 81 ? 2.384 -0.852 -6.324 1.00 94.31 81 ALA A CA 1
ATOM 623 C C . ALA A 1 81 ? 1.799 0.486 -5.821 1.00 94.31 81 ALA A C 1
ATOM 625 O O . ALA A 1 81 ? 1.389 0.598 -4.666 1.00 94.31 81 ALA A O 1
ATOM 626 N N . THR A 1 82 ? 1.661 1.478 -6.704 1.00 94.44 82 THR A N 1
ATOM 627 C CA . THR A 1 82 ? 1.017 2.767 -6.401 1.00 94.44 82 THR A CA 1
ATOM 628 C C . THR A 1 82 ? -0.471 2.599 -6.074 1.00 94.44 82 THR A C 1
ATOM 630 O O . THR A 1 82 ? -0.972 3.239 -5.150 1.00 94.44 82 THR A O 1
ATOM 633 N N . THR A 1 83 ? -1.187 1.698 -6.757 1.00 94.88 83 THR A N 1
ATOM 634 C CA . THR A 1 83 ? -2.601 1.416 -6.433 1.00 94.88 83 THR A CA 1
ATOM 635 C C . THR A 1 83 ? -2.778 0.777 -5.050 1.00 94.88 83 THR A C 1
ATOM 637 O O . THR A 1 83 ? -3.749 1.078 -4.357 1.00 94.88 83 THR A O 1
ATOM 640 N N . LEU A 1 84 ? -1.814 -0.030 -4.587 1.00 92.50 84 LEU A N 1
ATOM 641 C CA . LEU A 1 84 ? -1.807 -0.556 -3.214 1.00 92.50 84 LEU A CA 1
ATOM 642 C C . LEU A 1 84 ? -1.600 0.557 -2.176 1.00 92.50 84 LEU A C 1
ATOM 644 O O . LEU A 1 84 ? -2.244 0.560 -1.121 1.00 92.50 84 LEU A O 1
ATOM 648 N N . SER A 1 85 ? -0.742 1.532 -2.483 1.00 94.31 85 SER A N 1
ATOM 649 C CA . SER A 1 85 ? -0.571 2.726 -1.654 1.00 94.31 85 SER A CA 1
ATOM 650 C C . SER A 1 85 ? -1.865 3.536 -1.559 1.00 94.31 85 SER A C 1
ATOM 652 O O . SER A 1 85 ? -2.257 3.933 -0.462 1.00 94.31 85 SER A O 1
ATOM 654 N N . LEU A 1 86 ? -2.578 3.712 -2.679 1.00 93.06 86 LEU A N 1
ATOM 655 C CA . LEU A 1 86 ? -3.882 4.379 -2.699 1.00 93.06 86 LEU A CA 1
ATOM 656 C C . LEU A 1 86 ? -4.908 3.648 -1.822 1.00 93.06 86 LEU A C 1
ATOM 658 O O . LEU A 1 86 ? -5.576 4.287 -1.014 1.00 93.06 86 LEU A O 1
ATOM 662 N N . MET A 1 87 ? -4.990 2.319 -1.910 1.00 92.38 87 MET A N 1
ATOM 663 C CA . MET A 1 87 ? -5.861 1.527 -1.030 1.00 92.38 87 MET A CA 1
ATOM 664 C C . MET A 1 87 ? -5.530 1.720 0.451 1.00 92.38 87 MET A C 1
ATOM 666 O O . MET A 1 87 ? -6.429 1.834 1.279 1.00 92.38 87 MET A O 1
ATOM 670 N N . THR A 1 88 ? -4.246 1.819 0.794 1.00 91.44 88 THR A N 1
ATOM 671 C CA . THR A 1 88 ? -3.812 2.079 2.175 1.00 91.44 88 THR A CA 1
ATOM 672 C C . THR A 1 88 ? -4.284 3.453 2.669 1.00 91.44 88 THR A C 1
ATOM 674 O O . THR A 1 88 ? -4.748 3.578 3.804 1.00 91.44 88 THR A O 1
ATOM 677 N N . ILE A 1 89 ? -4.233 4.474 1.807 1.00 94.12 89 ILE A N 1
ATOM 678 C CA . ILE A 1 89 ? -4.758 5.817 2.095 1.00 94.12 89 ILE A CA 1
ATOM 679 C C . ILE A 1 89 ? -6.278 5.769 2.292 1.00 94.12 89 ILE A C 1
ATOM 681 O O . ILE A 1 89 ? -6.782 6.329 3.265 1.00 94.12 89 ILE A O 1
ATOM 685 N N . LEU A 1 90 ? -7.005 5.075 1.410 1.00 93.56 90 LEU A N 1
ATOM 686 C CA . LEU A 1 90 ? -8.463 4.943 1.486 1.00 93.56 90 LEU A CA 1
ATOM 687 C C . LEU A 1 90 ? -8.909 4.222 2.762 1.00 93.56 90 LEU A C 1
ATOM 689 O O . LEU A 1 90 ? -9.793 4.721 3.456 1.00 93.56 90 LEU A O 1
ATOM 693 N N . PHE A 1 91 ? -8.241 3.131 3.146 1.00 90.69 91 PHE A N 1
ATOM 694 C CA . PHE A 1 91 ? -8.498 2.465 4.425 1.00 90.69 91 PHE A CA 1
ATOM 695 C C . PHE A 1 91 ? -8.205 3.367 5.623 1.00 90.69 91 PHE A C 1
ATOM 697 O O . PHE A 1 91 ? -8.958 3.360 6.598 1.00 90.69 91 PHE A O 1
ATOM 704 N N . GLY A 1 92 ? -7.141 4.171 5.553 1.00 92.19 92 GLY A N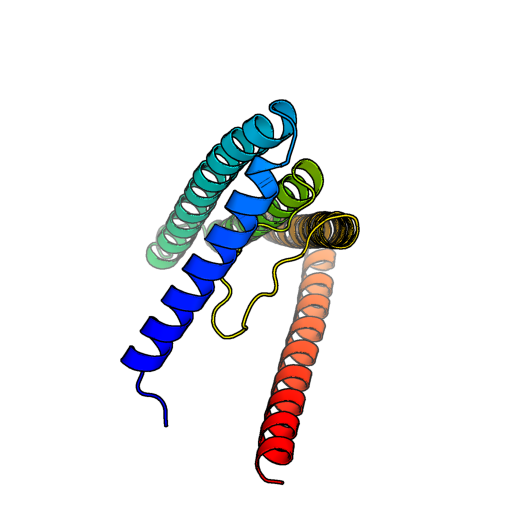 1
ATOM 705 C CA . GLY A 1 92 ? -6.838 5.143 6.595 1.00 92.19 92 GLY A CA 1
ATOM 706 C C . GLY A 1 92 ? -7.923 6.212 6.730 1.00 92.19 92 GLY A C 1
ATOM 707 O O . GLY A 1 92 ? -8.369 6.502 7.840 1.00 92.19 92 GLY A O 1
ATOM 708 N N . LEU A 1 93 ? -8.412 6.734 5.604 1.00 94.50 93 LEU A N 1
ATOM 709 C CA . LEU A 1 93 ? -9.526 7.680 5.570 1.00 94.50 93 LEU A CA 1
ATOM 710 C C . LEU A 1 93 ? -10.812 7.052 6.116 1.00 94.50 93 LEU A C 1
ATOM 712 O O . LEU A 1 93 ? -11.484 7.663 6.945 1.00 94.50 93 LEU A O 1
ATOM 716 N N . HIS A 1 94 ? -11.124 5.820 5.706 1.00 93.25 94 HIS A N 1
ATOM 717 C CA . HIS A 1 94 ? -12.273 5.072 6.205 1.00 93.25 94 HIS A CA 1
ATOM 718 C C . HIS A 1 94 ? -12.208 4.968 7.733 1.00 93.25 94 HIS A C 1
ATOM 720 O O . HIS A 1 94 ? -13.166 5.340 8.410 1.00 93.25 94 HIS A O 1
ATOM 726 N N . ALA A 1 95 ? -11.055 4.568 8.281 1.00 91.75 95 ALA A N 1
ATOM 727 C CA . ALA A 1 95 ? -10.852 4.443 9.720 1.00 91.75 95 ALA A CA 1
ATOM 728 C C . ALA A 1 95 ? -11.026 5.767 10.484 1.00 91.75 95 ALA A C 1
ATOM 730 O O . ALA A 1 95 ? -11.592 5.772 11.578 1.00 91.75 95 ALA A O 1
ATOM 731 N N . ILE A 1 96 ? -10.572 6.890 9.914 1.00 93.19 96 ILE A N 1
ATOM 732 C CA . ILE A 1 96 ? -10.743 8.225 10.508 1.00 93.19 96 ILE A CA 1
ATOM 733 C C . ILE A 1 96 ? -12.218 8.630 10.513 1.00 93.19 96 ILE A C 1
ATOM 735 O O . ILE A 1 96 ? -12.722 9.061 11.551 1.00 93.19 96 ILE A O 1
ATOM 739 N N . LEU A 1 97 ? -12.910 8.473 9.379 1.00 92.75 97 LEU A N 1
ATOM 740 C CA . LEU A 1 97 ? -14.305 8.892 9.213 1.00 92.75 97 LEU A CA 1
ATOM 741 C C . LEU A 1 97 ? -15.240 8.179 10.188 1.00 92.75 97 LEU A C 1
ATOM 743 O O . LEU A 1 97 ? -16.121 8.809 10.770 1.00 92.75 97 LEU A O 1
ATOM 747 N N . ILE A 1 98 ? -15.032 6.877 10.390 1.00 92.50 98 ILE A N 1
ATOM 748 C CA . ILE A 1 98 ? -15.881 6.080 11.281 1.00 92.50 98 ILE A CA 1
ATOM 749 C C . ILE A 1 98 ? -15.311 5.948 12.693 1.00 92.50 98 ILE A C 1
ATOM 751 O O . ILE A 1 98 ? -15.941 5.322 13.538 1.00 92.50 98 ILE A O 1
ATOM 755 N N . ARG A 1 99 ? -14.120 6.508 12.955 1.00 91.06 99 ARG A N 1
ATOM 756 C CA . ARG A 1 99 ? -13.364 6.356 14.212 1.00 91.06 99 ARG A CA 1
ATOM 757 C C . ARG A 1 99 ? -13.265 4.904 14.689 1.00 91.06 99 ARG A C 1
ATOM 759 O O . ARG A 1 99 ? -13.222 4.631 15.886 1.00 91.06 99 ARG A O 1
ATOM 766 N N . ALA A 1 100 ? -13.197 3.972 13.752 1.00 88.31 100 ALA A N 1
ATOM 767 C CA . ALA A 1 100 ? -13.016 2.553 13.999 1.00 88.31 100 ALA A CA 1
ATOM 768 C C . ALA A 1 100 ? -12.195 1.973 12.856 1.00 88.31 100 ALA A C 1
ATOM 770 O O . ALA A 1 100 ? -12.461 2.256 11.691 1.00 88.31 100 ALA A O 1
ATOM 771 N N . PHE A 1 101 ? -11.177 1.185 13.175 1.00 78.75 101 PHE A N 1
ATOM 772 C CA . PHE A 1 101 ? -10.357 0.568 12.147 1.00 78.75 101 PHE A CA 1
ATOM 773 C C . PHE A 1 101 ? -11.106 -0.646 11.579 1.00 78.75 101 PHE A C 1
ATOM 775 O O . PHE A 1 101 ? -11.379 -1.590 12.331 1.00 78.75 101 PHE A O 1
ATOM 782 N N . PRO A 1 102 ? -11.481 -0.644 10.286 1.00 66.31 102 PRO A N 1
ATOM 783 C CA . PRO A 1 102 ? -12.178 -1.776 9.697 1.00 66.31 102 PRO A CA 1
ATOM 784 C C . PRO A 1 102 ? -11.265 -3.015 9.711 1.00 66.31 102 PRO A C 1
ATOM 786 O O . PRO A 1 102 ? -10.044 -2.885 9.607 1.00 66.31 102 PRO A O 1
ATOM 789 N N . PRO A 1 103 ? -11.814 -4.234 9.840 1.00 62.94 103 PRO A N 1
ATOM 790 C CA . PRO A 1 103 ? -11.005 -5.450 9.865 1.00 62.94 103 PRO A CA 1
ATOM 791 C C . PRO A 1 103 ? -10.350 -5.702 8.494 1.00 62.94 103 PRO A C 1
ATOM 793 O O . PRO A 1 103 ? -10.955 -6.299 7.601 1.00 62.94 103 PRO A O 1
ATOM 796 N N . VAL A 1 104 ? -9.104 -5.249 8.320 1.00 61.69 104 VAL A N 1
ATOM 797 C CA . VAL A 1 104 ? -8.277 -5.504 7.128 1.00 61.69 104 VAL A CA 1
ATOM 798 C C . VAL A 1 104 ? -7.496 -6.795 7.334 1.00 61.69 104 VAL A C 1
ATOM 800 O O . VAL A 1 104 ? -6.408 -6.784 7.891 1.00 61.69 104 VAL A O 1
ATOM 803 N N . ILE A 1 105 ? -8.043 -7.922 6.893 1.00 53.41 105 ILE A N 1
ATOM 804 C CA . ILE A 1 105 ? -7.501 -9.258 7.182 1.00 53.41 105 ILE A CA 1
ATOM 805 C C . ILE A 1 105 ? -6.067 -9.398 6.649 1.00 53.41 105 ILE A C 1
ATOM 807 O O . ILE A 1 105 ? -5.856 -9.592 5.454 1.00 53.41 105 ILE A O 1
ATOM 811 N N . LEU A 1 106 ? -5.087 -9.364 7.551 1.00 53.41 106 LEU A N 1
ATOM 812 C CA . LEU A 1 106 ? -3.711 -9.755 7.263 1.00 53.41 106 LEU A CA 1
ATOM 813 C C . LEU A 1 106 ? -3.485 -11.189 7.768 1.00 53.41 106 LEU A C 1
ATOM 815 O O . LEU A 1 106 ? -3.774 -11.478 8.935 1.00 53.41 106 LEU A O 1
ATOM 819 N N . PRO A 1 107 ? -2.983 -12.111 6.929 1.00 44.84 107 PRO A N 1
ATOM 820 C CA . PRO A 1 107 ? -2.740 -13.483 7.351 1.00 44.84 107 PRO A CA 1
ATOM 821 C C . PRO A 1 107 ? -1.708 -13.537 8.489 1.00 44.84 107 PRO A C 1
ATOM 823 O O . PRO A 1 107 ? -0.626 -12.965 8.397 1.00 44.84 107 PRO A O 1
ATOM 826 N N . GLY A 1 108 ? -2.033 -14.263 9.564 1.00 51.94 108 GLY A N 1
ATOM 827 C CA . GLY A 1 108 ? -1.077 -14.626 10.619 1.00 51.94 108 GLY A CA 1
ATOM 828 C C . GLY A 1 108 ? -1.048 -13.743 11.871 1.00 51.94 108 GLY A C 1
ATOM 829 O O . GLY A 1 108 ? -0.293 -14.065 12.786 1.00 51.94 108 GLY A O 1
ATOM 830 N N . LYS A 1 109 ? -1.868 -12.688 11.976 1.00 56.31 109 LYS A N 1
ATOM 831 C CA . LYS A 1 109 ? -2.024 -11.916 13.224 1.00 56.31 109 LYS A CA 1
ATOM 832 C C . LYS A 1 109 ? -3.495 -11.754 13.595 1.00 56.31 109 LYS A C 1
ATOM 834 O O . LYS A 1 109 ? -4.300 -11.336 12.769 1.00 56.31 109 LYS A O 1
ATOM 839 N N . ALA A 1 110 ? -3.827 -12.045 14.854 1.00 55.78 110 ALA A N 1
ATOM 840 C CA . ALA A 1 110 ? -5.121 -11.685 15.420 1.00 55.78 110 ALA A CA 1
ATOM 841 C C . ALA A 1 110 ? -5.218 -10.155 15.452 1.00 55.78 110 ALA A C 1
ATOM 843 O O . ALA A 1 110 ? -4.462 -9.492 16.165 1.00 55.78 110 ALA A O 1
ATOM 844 N N . GLN A 1 111 ? -6.098 -9.590 14.631 1.00 65.12 111 GLN A N 1
ATOM 845 C CA . GLN A 1 111 ? -6.338 -8.156 14.644 1.00 65.12 111 GLN A CA 1
ATOM 846 C C . GLN A 1 111 ? -7.200 -7.803 15.846 1.00 65.12 111 GLN A C 1
ATOM 848 O O . GLN A 1 111 ? -8.197 -8.465 16.122 1.00 65.12 111 GLN A O 1
ATOM 853 N N . LYS A 1 112 ? -6.796 -6.767 16.576 1.00 70.06 112 LYS A N 1
ATOM 854 C CA . LYS A 1 112 ? -7.624 -6.175 17.623 1.00 70.06 112 LYS A CA 1
ATOM 855 C C . LYS A 1 112 ? -8.498 -5.106 16.986 1.00 70.06 112 LYS A C 1
ATOM 857 O O . LYS A 1 112 ? -8.018 -4.348 16.146 1.00 70.06 112 LYS A O 1
ATOM 862 N N . PHE A 1 113 ? -9.757 -5.043 17.397 1.00 79.81 113 PHE A N 1
ATOM 863 C CA . PHE A 1 113 ? -10.602 -3.902 17.083 1.00 79.81 113 PHE A CA 1
ATOM 864 C C . PHE A 1 113 ? -10.009 -2.653 17.741 1.00 79.81 113 PHE A C 1
ATOM 866 O O . PHE A 1 113 ? -9.660 -2.674 18.923 1.00 79.81 113 PHE A O 1
ATOM 873 N N . VAL A 1 114 ? -9.854 -1.585 16.964 1.00 84.06 114 VAL A N 1
ATOM 874 C CA . VAL A 1 114 ? -9.355 -0.293 17.441 1.00 84.06 114 VAL A CA 1
ATOM 875 C C . VAL A 1 114 ? -10.426 0.740 17.130 1.00 84.06 114 VAL A C 1
ATOM 877 O O . VAL A 1 114 ? -10.867 0.832 15.986 1.00 84.06 114 VAL A O 1
ATOM 880 N N . SER A 1 115 ? -10.835 1.521 18.128 1.00 89.19 115 SER A N 1
ATOM 881 C CA . SER A 1 115 ? -11.844 2.576 17.995 1.00 89.19 115 SER A CA 1
ATOM 882 C C . SER A 1 115 ? -11.383 3.890 18.635 1.00 89.19 115 SER A C 1
ATOM 884 O O . SER A 1 115 ? -10.324 3.964 19.267 1.00 89.19 115 SER A O 1
ATOM 886 N N . GLY A 1 116 ? -12.150 4.959 18.421 1.00 89.31 116 GLY A N 1
ATOM 887 C CA . GLY A 1 116 ? -11.887 6.279 18.985 1.00 89.31 116 GLY A CA 1
ATOM 888 C C . GLY A 1 116 ? -10.582 6.895 18.473 1.00 89.31 116 GLY A C 1
ATOM 889 O O . GLY A 1 116 ? -10.271 6.839 17.283 1.00 89.31 116 GLY A O 1
ATOM 890 N N . SER A 1 117 ? -9.803 7.499 19.373 1.00 90.75 117 SER A N 1
ATOM 891 C CA . SER A 1 117 ? -8.538 8.170 19.034 1.00 90.75 117 SER A CA 1
ATOM 892 C C . SER A 1 117 ? -7.484 7.216 18.462 1.00 90.75 117 SER A C 1
ATOM 894 O O . SER A 1 117 ? -6.728 7.605 17.573 1.00 90.75 117 SER A O 1
ATOM 896 N N . GLY A 1 118 ? -7.461 5.957 18.912 1.00 88.25 118 GLY A N 1
ATOM 897 C CA . GLY A 1 118 ? -6.552 4.937 18.386 1.00 88.25 118 GLY A CA 1
ATOM 898 C C . GLY A 1 118 ? -6.812 4.625 16.911 1.00 88.25 118 GLY A C 1
ATOM 899 O O . GLY A 1 118 ? -5.870 4.486 16.129 1.00 88.25 118 GLY A O 1
ATOM 900 N N . ALA A 1 119 ? -8.084 4.574 16.503 1.00 89.56 119 ALA A N 1
ATOM 901 C CA . ALA A 1 119 ? -8.462 4.346 15.110 1.00 89.56 119 ALA A CA 1
ATOM 902 C C . ALA A 1 119 ? -8.075 5.530 14.223 1.00 89.56 119 ALA A C 1
ATOM 904 O O . ALA A 1 119 ? -7.549 5.331 13.130 1.00 89.56 119 ALA A O 1
ATOM 905 N N . VAL A 1 120 ? -8.262 6.755 14.725 1.00 92.44 120 VAL A N 1
ATOM 906 C CA . VAL A 1 120 ? -7.847 7.979 14.028 1.00 92.44 120 VAL A CA 1
ATOM 907 C C . VAL A 1 120 ? -6.335 7.987 13.814 1.00 92.44 120 VAL A C 1
ATOM 909 O O . VAL A 1 120 ? -5.891 8.167 12.686 1.00 92.44 120 VAL A O 1
ATOM 912 N N . TRP A 1 121 ? -5.538 7.713 14.851 1.00 92.81 121 TRP A N 1
ATOM 913 C CA . TRP A 1 121 ? -4.078 7.644 14.722 1.00 92.81 121 TRP A CA 1
ATOM 914 C C . TRP A 1 121 ? -3.617 6.547 13.764 1.00 92.81 121 TRP A C 1
ATOM 916 O O . TRP A 1 121 ? -2.723 6.777 12.954 1.00 92.81 121 TRP A O 1
ATOM 926 N N . THR A 1 122 ? -4.256 5.376 13.809 1.00 89.50 122 THR A N 1
ATOM 927 C CA . THR A 1 122 ? -3.964 4.277 12.876 1.00 89.50 122 THR A CA 1
ATOM 928 C C . THR A 1 122 ? -4.300 4.679 11.440 1.00 89.50 122 THR A C 1
ATOM 930 O O . THR A 1 122 ? -3.538 4.389 10.517 1.00 89.50 122 THR A O 1
ATOM 933 N N . GLY A 1 123 ? -5.409 5.393 11.239 1.00 91.50 123 GLY A N 1
ATOM 934 C CA . GLY A 1 123 ? -5.795 5.912 9.935 1.00 91.50 123 GLY A CA 1
ATOM 935 C C . GLY A 1 123 ? -4.835 6.981 9.416 1.00 91.50 123 GLY A C 1
ATOM 936 O O . GLY A 1 123 ? -4.401 6.894 8.272 1.00 91.50 123 GLY A O 1
ATOM 937 N N . VAL A 1 124 ? -4.406 7.921 10.265 1.00 94.81 124 VAL A N 1
ATOM 938 C CA . VAL A 1 124 ? -3.390 8.930 9.918 1.00 94.81 124 VAL A CA 1
ATOM 939 C C . VAL A 1 124 ? -2.070 8.261 9.549 1.00 94.81 124 VAL A C 1
ATOM 941 O O . VAL A 1 124 ? -1.505 8.569 8.503 1.00 94.81 124 VAL A O 1
ATOM 944 N N . ALA A 1 125 ? -1.602 7.305 10.355 1.00 91.00 125 ALA A N 1
ATOM 945 C CA . ALA A 1 125 ? -0.388 6.549 10.060 1.00 91.00 125 ALA A CA 1
ATOM 946 C C . ALA A 1 125 ? -0.495 5.802 8.720 1.00 91.00 125 ALA A C 1
ATOM 948 O O . ALA A 1 125 ? 0.463 5.780 7.950 1.00 91.00 125 ALA A O 1
ATOM 949 N N . SER A 1 126 ? -1.672 5.248 8.412 1.00 91.12 126 SER A N 1
ATOM 950 C CA . SER A 1 126 ? -1.943 4.568 7.140 1.00 91.12 126 SER A CA 1
ATOM 951 C C . SER A 1 126 ? -1.922 5.542 5.956 1.00 91.12 126 SER A C 1
ATOM 953 O O . SER A 1 126 ? -1.316 5.235 4.933 1.00 91.12 126 SER A O 1
ATOM 955 N N . ILE A 1 127 ? -2.504 6.739 6.097 1.00 95.06 127 ILE A N 1
ATOM 956 C CA . ILE A 1 127 ? -2.459 7.789 5.066 1.00 95.06 127 ILE A CA 1
ATOM 957 C C . ILE A 1 127 ? -1.020 8.246 4.827 1.00 95.06 127 ILE A C 1
ATOM 959 O O . ILE A 1 127 ? -0.569 8.261 3.686 1.00 95.06 127 ILE A O 1
ATOM 963 N N . VAL A 1 128 ? -0.283 8.584 5.888 1.00 95.94 128 VAL A N 1
ATOM 964 C CA . VAL A 1 128 ? 1.112 9.036 5.781 1.00 95.94 128 VAL A CA 1
ATOM 965 C C . VAL A 1 128 ? 1.980 7.949 5.149 1.00 95.94 128 VAL A C 1
ATOM 967 O O . VAL A 1 128 ? 2.700 8.222 4.191 1.00 95.94 128 VAL A O 1
ATOM 970 N N . GLY A 1 129 ? 1.871 6.706 5.627 1.00 90.69 129 GLY A N 1
ATOM 971 C CA . GLY A 1 129 ? 2.593 5.571 5.056 1.00 90.69 129 GLY A CA 1
ATOM 972 C C . GLY A 1 129 ? 2.241 5.339 3.587 1.00 90.69 129 GLY A C 1
ATOM 973 O O . GLY A 1 129 ? 3.134 5.182 2.757 1.00 90.69 129 GLY A O 1
ATOM 974 N N . GLY A 1 130 ? 0.954 5.389 3.239 1.00 93.19 130 GLY A N 1
ATOM 975 C CA . GLY A 1 130 ? 0.493 5.261 1.861 1.00 93.19 130 GLY A CA 1
ATOM 976 C C . GLY A 1 130 ? 1.020 6.376 0.953 1.00 93.19 130 GLY A C 1
ATOM 977 O O . GLY A 1 130 ? 1.481 6.086 -0.145 1.00 93.19 130 GLY A O 1
ATOM 978 N N . LEU A 1 131 ? 1.043 7.632 1.406 1.00 96.06 131 LEU A N 1
ATOM 979 C CA . LEU A 1 131 ? 1.593 8.754 0.634 1.00 96.06 131 LEU A CA 1
ATOM 980 C C . LEU A 1 131 ? 3.096 8.602 0.382 1.00 96.06 131 LEU A C 1
ATOM 982 O O . LEU A 1 131 ? 3.546 8.781 -0.749 1.00 96.06 131 LEU A O 1
ATOM 986 N N . VAL A 1 132 ? 3.864 8.225 1.409 1.00 93.81 132 VAL A N 1
ATOM 987 C CA . VAL A 1 132 ? 5.307 7.967 1.276 1.00 93.81 132 VAL A CA 1
ATOM 988 C C . VAL A 1 132 ? 5.561 6.844 0.270 1.00 93.81 132 VAL A C 1
ATOM 990 O O . VAL A 1 132 ? 6.376 7.000 -0.638 1.00 93.81 132 VAL A O 1
ATOM 993 N N . MET A 1 133 ? 4.821 5.737 0.379 1.00 91.50 133 MET A N 1
ATOM 994 C CA . MET A 1 133 ? 4.950 4.610 -0.545 1.00 91.50 133 MET A CA 1
ATOM 995 C C . MET A 1 133 ? 4.519 4.980 -1.968 1.00 91.50 133 MET A C 1
ATOM 997 O O . MET A 1 133 ? 5.189 4.602 -2.922 1.00 91.50 133 MET A O 1
ATOM 1001 N N . ALA A 1 134 ? 3.430 5.735 -2.143 1.00 94.25 134 ALA A N 1
ATOM 1002 C CA . ALA A 1 134 ? 3.006 6.227 -3.454 1.00 94.25 134 ALA A CA 1
ATOM 1003 C C . ALA A 1 134 ? 4.091 7.099 -4.099 1.00 94.25 134 ALA A C 1
ATOM 1005 O O . ALA A 1 134 ? 4.452 6.865 -5.248 1.00 94.25 134 ALA A O 1
ATOM 1006 N N . GLY A 1 135 ? 4.661 8.048 -3.348 1.00 94.00 135 GLY A N 1
ATOM 1007 C CA . GLY A 1 135 ? 5.765 8.883 -3.819 1.00 94.00 135 GLY A CA 1
ATOM 1008 C C . GLY A 1 135 ? 6.976 8.057 -4.252 1.00 94.00 135 GLY A C 1
ATOM 1009 O O . GLY A 1 135 ? 7.526 8.297 -5.325 1.00 94.00 135 GLY A O 1
ATOM 1010 N N . LEU A 1 136 ? 7.340 7.036 -3.470 1.00 93.12 136 LEU A N 1
ATOM 1011 C CA . LEU A 1 136 ? 8.423 6.110 -3.805 1.00 93.12 136 LEU A CA 1
ATOM 1012 C C . LEU A 1 136 ? 8.160 5.363 -5.123 1.00 93.12 136 LEU A C 1
ATOM 1014 O O . LEU A 1 136 ? 9.031 5.320 -5.991 1.00 93.12 136 LEU A O 1
ATOM 1018 N N . TRP A 1 137 ? 6.971 4.785 -5.301 1.00 94.88 137 TRP A N 1
ATOM 1019 C CA . TRP A 1 137 ? 6.645 4.024 -6.512 1.00 94.88 137 TRP A CA 1
ATOM 1020 C C . TRP A 1 137 ? 6.526 4.909 -7.751 1.00 94.88 137 TRP A C 1
ATOM 1022 O O . TRP A 1 137 ? 7.004 4.528 -8.818 1.00 94.88 137 TRP A O 1
ATOM 1032 N N . ILE A 1 138 ? 5.967 6.111 -7.608 1.00 94.69 138 ILE A N 1
ATOM 1033 C CA . ILE A 1 138 ? 5.919 7.112 -8.680 1.00 94.69 138 ILE A CA 1
ATOM 1034 C C . ILE A 1 138 ? 7.338 7.533 -9.074 1.00 94.69 138 ILE A C 1
ATOM 1036 O O . ILE A 1 138 ? 7.646 7.601 -10.262 1.00 94.69 138 ILE A O 1
ATOM 1040 N N . ALA A 1 139 ? 8.218 7.760 -8.095 1.00 94.44 139 ALA A N 1
ATOM 1041 C CA . ALA A 1 139 ? 9.623 8.066 -8.326 1.00 94.44 139 ALA A CA 1
ATOM 1042 C C . ALA A 1 139 ? 10.316 6.949 -9.126 1.00 94.44 139 ALA A C 1
ATOM 1044 O O . ALA A 1 139 ? 10.936 7.231 -10.148 1.00 94.44 139 ALA A O 1
ATOM 1045 N N . PHE A 1 140 ? 10.135 5.683 -8.740 1.00 93.25 140 PHE A N 1
ATOM 1046 C CA . PHE A 1 140 ? 10.647 4.536 -9.495 1.00 93.25 140 PHE A CA 1
ATOM 1047 C C . PHE A 1 140 ? 10.090 4.453 -10.923 1.00 93.25 140 PHE A C 1
ATOM 1049 O O . PHE A 1 140 ? 10.858 4.247 -11.867 1.00 93.25 140 PHE A O 1
ATOM 1056 N N . ALA A 1 141 ? 8.778 4.635 -11.099 1.00 94.06 141 ALA A N 1
ATOM 1057 C CA . ALA A 1 141 ? 8.141 4.630 -12.414 1.00 94.06 141 ALA A CA 1
ATOM 1058 C C . ALA A 1 141 ? 8.723 5.729 -13.313 1.00 94.06 141 ALA A C 1
ATOM 1060 O O . ALA A 1 141 ? 9.127 5.454 -14.443 1.00 94.06 141 ALA A O 1
ATOM 1061 N N . TYR A 1 142 ? 8.839 6.949 -12.787 1.00 94.56 142 TYR A N 1
ATOM 1062 C CA . TYR A 1 142 ? 9.417 8.089 -13.490 1.00 94.56 142 TYR A CA 1
ATOM 1063 C C . TYR A 1 142 ? 10.885 7.857 -13.861 1.00 94.56 142 TYR A C 1
ATOM 1065 O O . TYR A 1 142 ? 11.262 8.032 -15.022 1.00 94.56 142 TYR A O 1
ATOM 1073 N N . SER A 1 143 ? 11.722 7.427 -12.911 1.00 92.94 143 SER A N 1
ATOM 1074 C CA . SER A 1 143 ? 13.141 7.159 -13.169 1.00 92.94 143 SER A CA 1
ATOM 1075 C C . SER A 1 143 ? 13.339 6.054 -14.201 1.00 92.94 143 SER A C 1
ATOM 1077 O O . SER A 1 143 ? 14.261 6.134 -15.005 1.00 92.94 143 SER A O 1
ATOM 1079 N N . THR A 1 144 ? 12.460 5.050 -14.213 1.00 92.06 144 THR A N 1
ATOM 1080 C CA . THR A 1 144 ? 12.493 3.965 -15.200 1.00 92.06 144 THR A CA 1
ATOM 1081 C C . THR A 1 144 ? 12.069 4.450 -16.583 1.00 92.06 144 THR A C 1
ATOM 1083 O O . THR A 1 144 ? 12.737 4.147 -17.566 1.00 92.06 144 THR A O 1
ATOM 1086 N N . ALA A 1 145 ? 11.002 5.248 -16.667 1.00 92.19 145 ALA A N 1
ATOM 1087 C CA . ALA A 1 145 ? 10.520 5.809 -17.928 1.00 92.19 145 ALA A CA 1
ATOM 1088 C C . ALA A 1 145 ? 11.534 6.764 -18.580 1.00 92.19 145 ALA A C 1
ATOM 1090 O O . ALA A 1 145 ? 11.622 6.836 -19.802 1.00 92.19 145 ALA A O 1
ATOM 1091 N N . THR A 1 146 ? 12.301 7.485 -17.762 1.00 93.75 146 THR A N 1
ATOM 1092 C CA . THR A 1 146 ? 13.279 8.492 -18.207 1.00 93.75 146 THR A CA 1
ATOM 1093 C C . THR A 1 146 ? 14.724 7.996 -18.210 1.00 93.75 146 THR A C 1
ATOM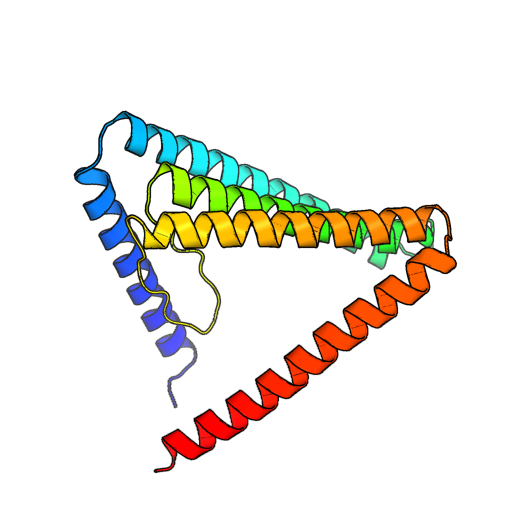 1095 O O . THR A 1 146 ? 15.620 8.758 -18.560 1.00 93.75 146 THR A O 1
ATOM 1098 N N . PHE A 1 147 ? 14.972 6.746 -17.802 1.00 91.12 147 PHE A N 1
ATOM 1099 C C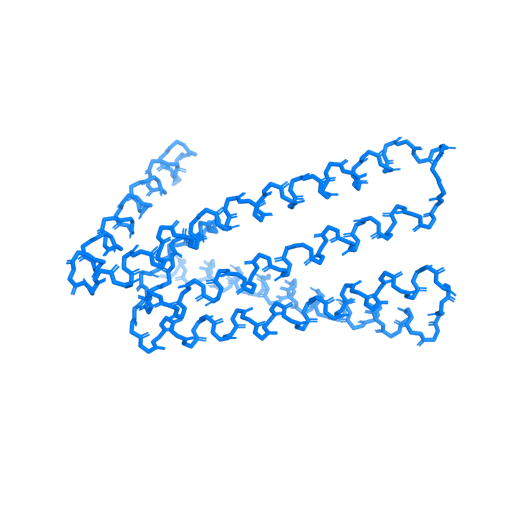A . PHE A 1 147 ? 16.316 6.198 -17.574 1.00 91.12 147 PHE A CA 1
ATOM 1100 C C . PHE A 1 147 ? 17.212 7.091 -16.693 1.00 91.12 147 PHE A C 1
ATOM 1102 O O . PHE A 1 147 ? 18.429 7.159 -16.869 1.00 91.12 147 PHE A O 1
ATOM 1109 N N . ASN A 1 148 ? 16.624 7.783 -15.714 1.00 94.06 148 ASN A N 1
ATOM 1110 C CA . ASN A 1 148 ? 17.358 8.676 -14.824 1.00 94.06 148 ASN A CA 1
ATOM 1111 C C . ASN A 1 148 ? 18.121 7.875 -13.754 1.00 94.06 148 ASN A C 1
ATOM 1113 O O . ASN A 1 148 ? 17.637 7.670 -12.639 1.00 94.06 148 ASN A O 1
ATOM 1117 N N . LEU A 1 149 ? 19.333 7.429 -14.095 1.00 91.62 149 LEU A N 1
ATOM 1118 C CA . LEU A 1 149 ? 20.189 6.626 -13.215 1.00 91.62 149 LEU A CA 1
ATOM 1119 C C . LEU A 1 149 ? 20.581 7.346 -11.919 1.00 91.62 149 LEU A C 1
ATOM 1121 O O . LEU A 1 149 ? 20.704 6.694 -10.882 1.00 91.62 149 LEU A O 1
ATOM 1125 N N . ALA A 1 150 ? 20.721 8.675 -11.954 1.00 93.81 150 ALA A N 1
ATOM 1126 C CA . ALA A 1 150 ? 21.039 9.476 -10.771 1.00 93.81 150 ALA A CA 1
ATOM 1127 C C . ALA A 1 150 ? 19.942 9.389 -9.700 1.00 93.81 150 ALA A C 1
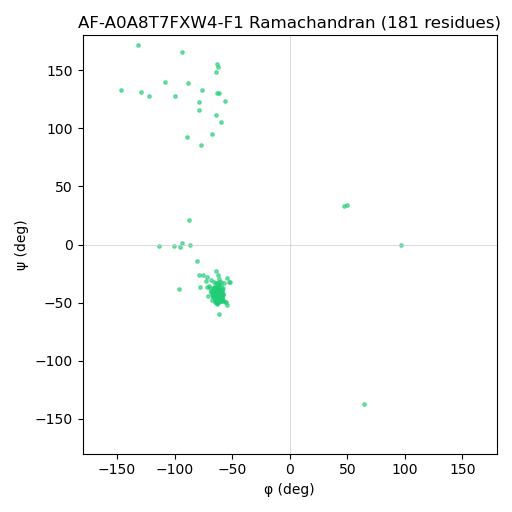ATOM 1129 O O . ALA A 1 150 ? 20.223 9.532 -8.515 1.00 93.81 150 ALA A O 1
ATOM 1130 N N . MET A 1 151 ? 18.704 9.117 -10.114 1.00 92.50 151 MET A N 1
ATOM 1131 C CA . MET A 1 151 ? 17.572 8.902 -9.220 1.00 92.50 151 MET A CA 1
ATOM 1132 C C . MET A 1 151 ? 17.332 7.409 -8.952 1.00 92.50 151 MET A C 1
ATOM 1134 O O . MET A 1 151 ? 17.058 7.021 -7.819 1.00 92.50 151 MET A O 1
ATOM 1138 N N . LEU A 1 152 ? 17.507 6.553 -9.962 1.00 89.75 152 LEU A N 1
ATOM 1139 C CA . LEU A 1 152 ? 17.251 5.115 -9.870 1.00 89.75 152 LEU A CA 1
ATOM 1140 C C . LEU A 1 152 ? 18.207 4.402 -8.896 1.00 89.75 152 LEU A C 1
ATOM 1142 O O . LEU A 1 152 ? 17.760 3.591 -8.089 1.00 89.75 152 LEU A O 1
ATOM 1146 N N . VAL A 1 153 ? 19.506 4.725 -8.923 1.00 91.50 153 VAL A N 1
ATOM 1147 C CA . VAL A 1 153 ? 20.511 4.082 -8.054 1.00 91.50 153 VAL A CA 1
ATOM 1148 C C . VAL A 1 153 ? 20.246 4.355 -6.563 1.00 91.50 153 VAL A C 1
ATOM 1150 O O . VAL A 1 153 ? 20.167 3.390 -5.798 1.00 91.50 153 VAL A O 1
ATOM 1153 N N . PRO A 1 154 ? 20.040 5.612 -6.113 1.00 92.00 154 PRO A N 1
ATOM 1154 C CA . PRO A 1 154 ? 19.671 5.881 -4.724 1.00 92.00 154 PRO A CA 1
ATOM 1155 C C . PRO A 1 154 ? 18.377 5.189 -4.291 1.00 92.00 154 PRO A C 1
ATOM 1157 O O . PRO A 1 154 ? 18.321 4.655 -3.184 1.00 92.00 154 PRO A O 1
ATOM 1160 N N . LEU A 1 155 ? 17.356 5.163 -5.155 1.00 90.81 155 LEU A N 1
ATOM 1161 C CA . LEU A 1 155 ? 16.077 4.517 -4.854 1.00 90.81 155 LEU A CA 1
ATOM 1162 C C . LEU A 1 155 ? 16.241 3.005 -4.648 1.00 90.81 155 LEU A C 1
ATOM 1164 O O . LEU A 1 155 ? 15.720 2.460 -3.674 1.00 90.81 155 LEU A O 1
ATOM 1168 N N . ILE A 1 156 ? 17.006 2.333 -5.517 1.00 89.31 156 ILE A N 1
ATOM 1169 C CA . ILE A 1 156 ? 17.324 0.903 -5.377 1.00 89.31 156 ILE A CA 1
ATOM 1170 C C . ILE A 1 156 ? 18.081 0.643 -4.075 1.00 89.31 156 ILE A C 1
ATOM 1172 O O . ILE A 1 156 ? 17.721 -0.273 -3.339 1.00 89.31 156 ILE A O 1
ATOM 1176 N N . ASN A 1 157 ? 19.093 1.455 -3.762 1.00 90.06 157 ASN A N 1
ATOM 1177 C CA . ASN A 1 157 ? 19.875 1.295 -2.536 1.00 90.06 157 ASN A CA 1
ATOM 1178 C C . ASN A 1 157 ? 19.009 1.478 -1.286 1.00 90.06 157 ASN A C 1
ATOM 1180 O O . ASN A 1 157 ? 19.074 0.662 -0.369 1.00 90.06 157 ASN A O 1
ATOM 1184 N N . ALA A 1 158 ? 18.158 2.507 -1.263 1.00 86.38 158 ALA A N 1
ATOM 1185 C CA . ALA A 1 158 ? 17.233 2.748 -0.161 1.00 86.38 158 ALA A CA 1
ATOM 1186 C C . ALA A 1 158 ? 16.271 1.565 0.031 1.00 86.38 158 ALA A C 1
ATOM 1188 O O . ALA A 1 158 ? 16.119 1.069 1.149 1.00 86.38 158 ALA A O 1
ATOM 1189 N N . LEU A 1 159 ? 15.677 1.061 -1.057 1.00 86.19 159 LEU A N 1
ATOM 1190 C CA . LEU A 1 159 ? 14.806 -0.113 -1.013 1.00 86.19 159 LEU A CA 1
ATOM 1191 C C . LEU A 1 159 ? 15.566 -1.351 -0.514 1.00 86.19 159 LEU A C 1
ATOM 1193 O O . LEU A 1 159 ? 15.080 -2.059 0.365 1.00 86.19 159 LEU A O 1
ATOM 1197 N N . GLY A 1 160 ? 16.773 -1.586 -1.033 1.00 85.50 160 GLY A N 1
ATOM 1198 C CA . GLY A 1 160 ? 17.632 -2.702 -0.644 1.00 85.50 160 GLY A CA 1
ATOM 1199 C C . GLY A 1 160 ? 17.966 -2.691 0.846 1.00 85.50 160 GLY A C 1
ATOM 1200 O O . GLY A 1 160 ? 17.851 -3.725 1.505 1.00 85.50 160 GLY A O 1
ATOM 1201 N N . VAL A 1 161 ? 18.294 -1.524 1.408 1.00 87.19 161 VAL A N 1
ATOM 1202 C CA . VAL A 1 161 ? 18.534 -1.355 2.850 1.00 87.19 161 VAL A CA 1
ATOM 1203 C C . VAL A 1 161 ? 17.269 -1.658 3.654 1.00 87.19 161 VAL A C 1
ATOM 1205 O O . VAL A 1 161 ? 17.320 -2.462 4.585 1.00 87.19 161 VAL A O 1
ATOM 1208 N N . VAL A 1 162 ? 16.125 -1.075 3.285 1.00 84.12 162 VAL A N 1
ATOM 1209 C CA . VAL A 1 162 ? 14.853 -1.273 4.003 1.00 84.12 162 VAL A CA 1
ATOM 1210 C C . VAL A 1 162 ? 14.430 -2.743 3.996 1.00 84.12 162 VAL A C 1
ATOM 1212 O O . VAL A 1 162 ? 14.096 -3.294 5.046 1.00 84.12 162 VAL A O 1
ATOM 1215 N N . VAL A 1 163 ? 14.487 -3.402 2.836 1.00 84.12 163 VAL A N 1
ATOM 1216 C CA . VAL A 1 163 ? 14.150 -4.825 2.697 1.00 84.12 163 VAL A CA 1
ATOM 1217 C C . VAL A 1 163 ? 15.114 -5.690 3.508 1.00 84.12 163 VAL A C 1
ATOM 1219 O O . VAL A 1 163 ? 14.667 -6.577 4.233 1.00 84.12 163 VAL A O 1
ATOM 1222 N N . SER A 1 164 ? 16.418 -5.402 3.460 1.00 81.44 164 SER A N 1
ATOM 1223 C CA . SER A 1 164 ? 17.428 -6.151 4.220 1.00 81.44 164 SER A CA 1
ATOM 1224 C C . SER A 1 164 ? 17.199 -6.048 5.728 1.00 81.44 164 SER A C 1
ATOM 1226 O O . SER A 1 164 ? 17.182 -7.067 6.418 1.00 81.44 164 SER A O 1
ATOM 1228 N N . ILE A 1 165 ? 16.943 -4.840 6.242 1.00 86.00 165 ILE A N 1
ATOM 1229 C CA . ILE A 1 165 ? 16.602 -4.625 7.655 1.00 86.00 165 ILE A CA 1
ATOM 1230 C C . ILE A 1 165 ? 15.328 -5.398 8.014 1.00 86.00 165 ILE A C 1
ATOM 1232 O O . ILE A 1 165 ? 15.303 -6.107 9.019 1.00 86.00 165 ILE A O 1
ATOM 1236 N N . GLY A 1 166 ? 14.285 -5.311 7.183 1.00 79.88 166 GLY A N 1
ATOM 1237 C CA . GLY A 1 166 ? 13.022 -6.016 7.405 1.00 79.88 166 GLY A CA 1
ATOM 1238 C C . GLY A 1 166 ? 13.188 -7.535 7.492 1.00 79.88 166 GLY A C 1
ATOM 1239 O O . GLY A 1 166 ? 12.617 -8.169 8.385 1.00 79.88 166 GLY A O 1
ATOM 1240 N N . ILE A 1 167 ? 14.009 -8.121 6.616 1.00 84.12 167 ILE A N 1
ATOM 1241 C CA . ILE A 1 167 ? 14.344 -9.550 6.639 1.00 84.12 167 ILE A CA 1
ATOM 1242 C C . ILE A 1 167 ? 15.081 -9.908 7.933 1.00 84.12 167 ILE A C 1
ATOM 1244 O O . ILE A 1 167 ? 14.662 -10.829 8.634 1.00 84.12 167 ILE A O 1
ATOM 1248 N N . VAL A 1 168 ? 16.137 -9.166 8.287 1.00 89.69 168 VAL A N 1
ATOM 1249 C CA . VAL A 1 168 ? 16.935 -9.432 9.496 1.00 89.69 168 VAL A CA 1
ATOM 1250 C C . VAL A 1 168 ? 16.066 -9.359 10.751 1.00 89.69 168 VAL A C 1
ATOM 1252 O O . VAL A 1 168 ? 16.072 -10.289 11.557 1.00 89.69 168 VAL A O 1
ATOM 1255 N N . VAL A 1 169 ? 15.258 -8.305 10.896 1.00 87.62 169 VAL A N 1
ATOM 1256 C CA . VAL A 1 169 ? 14.334 -8.149 12.030 1.00 87.62 169 VAL A CA 1
ATOM 1257 C C . VAL A 1 169 ? 13.332 -9.302 12.083 1.00 87.62 169 VAL A C 1
ATOM 1259 O O . VAL A 1 169 ? 13.080 -9.836 13.161 1.00 87.62 169 VAL A O 1
ATOM 1262 N N . SER A 1 170 ? 12.790 -9.727 10.939 1.00 79.88 170 SER A N 1
ATOM 1263 C CA . SER A 1 170 ? 11.834 -10.840 10.877 1.00 79.88 170 SER A CA 1
ATOM 1264 C C . SER A 1 170 ? 12.458 -12.165 11.323 1.00 79.88 170 SER A C 1
ATOM 1266 O O . SER A 1 170 ? 11.830 -12.912 12.073 1.00 79.88 170 SER A O 1
ATOM 1268 N N . ILE A 1 171 ? 13.704 -12.438 10.921 1.00 86.75 171 ILE A N 1
ATOM 1269 C CA . ILE A 1 171 ? 14.453 -13.629 11.345 1.00 86.75 171 ILE A CA 1
ATOM 1270 C C . ILE A 1 171 ? 14.720 -13.583 12.852 1.00 86.75 171 ILE A C 1
ATOM 1272 O O . ILE A 1 171 ? 14.416 -14.544 13.557 1.00 86.75 171 ILE A O 1
ATOM 1276 N N . VAL A 1 172 ? 15.238 -12.462 13.363 1.00 88.88 172 VAL A N 1
ATOM 1277 C CA . VAL A 1 172 ? 15.528 -12.294 14.796 1.00 88.88 172 VAL A CA 1
ATOM 1278 C C . VAL A 1 172 ? 14.254 -12.439 15.631 1.00 88.88 172 VAL A C 1
ATOM 1280 O O . VAL A 1 172 ? 14.249 -13.159 16.630 1.00 88.88 172 VAL A O 1
ATOM 1283 N N . ALA A 1 173 ? 13.151 -11.825 15.200 1.00 84.62 173 ALA A N 1
ATOM 1284 C CA . ALA A 1 173 ? 11.859 -11.945 15.865 1.00 84.62 173 ALA A CA 1
ATOM 1285 C C . ALA A 1 173 ? 11.343 -13.394 15.866 1.00 84.62 173 ALA A C 1
ATOM 1287 O O . ALA A 1 173 ? 10.845 -13.860 16.890 1.00 84.62 173 ALA A O 1
ATOM 1288 N N . ALA A 1 174 ? 11.494 -14.123 14.755 1.00 84.75 174 ALA A N 1
ATOM 1289 C CA . ALA A 1 174 ? 11.105 -15.529 14.667 1.00 84.75 174 ALA A CA 1
ATOM 1290 C C . ALA A 1 174 ? 11.938 -16.421 15.605 1.00 84.75 174 ALA A C 1
ATOM 1292 O O . ALA A 1 174 ? 11.384 -17.294 16.276 1.00 84.75 174 ALA A O 1
ATOM 1293 N N . ILE A 1 175 ? 13.250 -16.179 15.702 1.00 88.44 175 ILE A N 1
ATOM 1294 C CA . ILE A 1 175 ? 14.137 -16.880 16.643 1.00 88.44 175 ILE A CA 1
ATOM 1295 C C . ILE A 1 175 ? 13.707 -16.600 18.085 1.00 88.44 175 ILE A C 1
ATOM 1297 O O . ILE A 1 175 ? 13.548 -17.534 18.870 1.00 88.44 175 ILE A O 1
ATOM 1301 N N . TYR A 1 176 ? 13.464 -15.331 18.424 1.00 87.81 176 TYR A N 1
ATOM 1302 C CA . TYR A 1 176 ? 13.048 -14.936 19.768 1.00 87.81 176 TYR A CA 1
ATOM 1303 C C . TYR A 1 176 ? 11.707 -15.564 20.169 1.00 87.81 176 TYR A C 1
ATOM 1305 O O . TYR A 1 176 ? 11.599 -16.129 21.253 1.00 87.81 176 TYR A O 1
ATOM 1313 N N . GLN A 1 177 ? 10.702 -15.534 19.285 1.00 82.06 177 GLN A N 1
ATOM 1314 C CA . GLN A 1 177 ? 9.401 -16.172 19.530 1.00 82.06 177 GLN A CA 1
ATOM 1315 C C . GLN A 1 177 ? 9.524 -17.682 19.747 1.00 82.06 177 GLN A C 1
ATOM 1317 O O . GLN A 1 177 ? 8.850 -18.241 20.609 1.00 82.06 177 GLN A O 1
ATOM 1322 N N . LYS A 1 178 ? 10.393 -18.351 18.982 1.00 82.62 178 LYS A N 1
ATOM 1323 C CA . LYS A 1 178 ? 10.633 -19.786 19.145 1.00 82.62 178 LYS A CA 1
ATOM 1324 C C . LYS A 1 178 ? 11.309 -20.098 20.485 1.00 82.62 178 LYS A C 1
ATOM 1326 O O . LYS A 1 178 ? 10.949 -21.082 21.120 1.00 82.62 178 LYS A O 1
ATOM 1331 N N . ALA A 1 179 ? 12.248 -19.258 20.920 1.00 78.06 179 ALA A N 1
ATOM 1332 C CA . ALA A 1 179 ? 12.948 -19.413 22.195 1.00 78.06 179 ALA A CA 1
ATOM 1333 C C . ALA A 1 179 ? 12.076 -19.075 23.419 1.00 78.06 179 ALA A C 1
ATOM 1335 O O . ALA A 1 179 ? 12.261 -19.662 24.483 1.00 78.06 179 ALA A O 1
ATOM 1336 N N . SER A 1 180 ? 11.125 -18.144 23.291 1.00 78.56 180 SER A N 1
ATOM 1337 C CA . SER A 1 180 ? 10.212 -17.790 24.383 1.00 78.56 180 SER A CA 1
ATOM 1338 C C . SER A 1 180 ? 9.075 -18.795 24.571 1.00 78.56 180 SER A C 1
ATOM 1340 O O . SER A 1 180 ? 8.581 -18.924 25.681 1.00 78.56 180 SER A O 1
ATOM 1342 N N . GLN A 1 181 ? 8.678 -19.522 23.520 1.00 71.25 181 GLN A N 1
ATOM 1343 C CA . GLN A 1 181 ? 7.682 -20.601 23.600 1.00 71.25 181 GLN A CA 1
ATOM 1344 C C . GLN A 1 181 ? 8.249 -21.934 24.116 1.00 71.25 181 GLN A C 1
ATOM 1346 O O . GLN A 1 181 ? 7.474 -22.834 24.426 1.00 71.25 181 GLN A O 1
ATOM 1351 N N . SER A 1 182 ? 9.577 -22.094 24.166 1.00 58.12 182 SER A N 1
ATOM 1352 C CA . SER A 1 182 ? 10.233 -23.300 24.696 1.00 58.12 182 SER A CA 1
ATOM 1353 C C . SER A 1 182 ? 10.605 -23.202 26.181 1.00 58.12 182 SER A C 1
ATOM 1355 O O . SER A 1 182 ? 11.246 -24.118 26.694 1.00 58.12 182 SER A O 1
ATOM 1357 N N . ARG A 1 183 ? 10.282 -22.086 26.840 1.00 49.19 183 ARG A N 1
ATOM 1358 C CA . ARG A 1 183 ? 10.384 -21.886 28.292 1.00 49.19 183 ARG A CA 1
ATOM 1359 C C . ARG A 1 183 ? 8.992 -21.920 28.900 1.00 49.19 183 ARG A C 1
ATOM 1361 O O . ARG A 1 183 ? 8.894 -22.423 30.035 1.00 49.19 183 ARG A O 1
#

Mean predicted aligned error: 7.67 Å

Foldseek 3Di:
DQPPVNLVVVLVVLQVVLVVVLVVLVVPDDPQLVVLLVVLVVVLVVLVVVLVVLVVVLVVCVVVVVPHDVLVNLLSVLVSQLSVLVSLLSQLVNLLSNQWRRCPDDPPDRDDTGGHPRSNVSSVVSNVVSVVSNVLSVQCSVCSVVVVCVSNVVSVVVVVVVVVVVVVVVVVVVVVVVVVVVD

Sequence (183 aa):
MTTNVQKLATNKEAREHLKAQLAEYLAGQSESTQSAHKWMKLVDVAGLGIVIAAFAYALYGSFSWASTNPTMIPIAWFAFATTLSLMTILFGLHAILIRAFPPVILPGKAQKFVSGSGAVWTGVASIVGGLVMAGLWIAFAYSTATFNLAMLVPLINALGVVVSIGIVVSIVAAIYQKASQSR

Nearest PDB structures (foldseek):
  3g67-assembly1_B  TM=3.628E-01  e=2.125E+00  Thermotoga maritima
  3g6b-assembly1_B  TM=3.623E-01  e=2.248E+00  Thermotoga maritima
  6ixg-assembly2_B  TM=4.008E-01  e=5.231E+00  Homo sapiens
  7nna-assembly1_A  TM=1.972E-01  e=9.186E+00  Klebsiella pneumoniae

Solvent-accessible surface area (backbone atoms only — not comparable to full-atom values): 9586 Å² total; per-residue (Å²): 136,81,51,73,66,56,53,51,50,53,53,51,52,55,49,52,52,53,51,48,54,51,50,58,55,47,71,76,48,55,70,68,41,48,50,48,48,56,52,44,53,52,50,52,54,53,46,50,51,52,35,52,51,34,43,52,51,24,49,48,39,60,74,43,43,95,81,38,64,76,60,54,34,60,34,31,46,24,52,24,54,26,41,54,17,50,48,36,27,51,52,10,50,45,5,42,71,56,27,32,44,71,91,74,89,55,92,94,58,91,78,74,85,36,51,50,70,60,7,32,52,51,9,51,52,29,30,54,51,14,52,55,49,27,51,52,26,50,50,53,28,50,23,55,75,68,66,36,55,87,56,42,53,58,52,50,51,53,50,51,51,53,51,50,52,52,51,53,52,51,52,52,51,52,53,49,54,57,58,62,74,75,108